Protein AF-A0A246G6X0-F1 (afdb_monomer_lite)

Foldseek 3Di:
DLLVLCCLQPNDPDQCSVQPLSSVLSVVQLVVPQLQVQLVHSLSSSLLSNLLCQAAGPRRPPGHFLLAHHPSVLVVLVSLCSNFPSPAAPSSVLSVCSRPNDNVCNLQSSQLSNCLVVCPPVCNHNQQWRHAQDDPDPVDGQGGKTDGQQAIEREAQDALVCLLVPDPVVVLVRQQDPSNQELLRAADEYEVLCADCVSPNHDDPDFVVSLLSSLVSVLVVCVVCVPVNLVSHHPSHLVNQVLDDPCSSVSSNVQSVDSPHPNSNNYGYD

pLDDT: mean 93.07, std 6.34, range [66.06, 98.56]

Sequence (270 aa):
MAYKTIYNARGANAAFRLDVSLLEKIAILRNDANFMQKIGGDEGLQQIIKNNVRVPCKSCGNSGSKYLKDVDEYLDDVRYFVNNFSEIRDASRLINELKFGAQNTLEGGAFAVRIFKENPNGLFNAANIAEIDLRFSDDVLNRFDVKFNNGFGEFKSYQVDNVSNISVKQLKQYLSDPNLANINNLHYLFDKRKLLAQYGKGTFQNIDDAVLAVKNKFKGIFTNKTDEIFLSLNQSVKNDLGLTGLNARTKFNDLISNINSKLYNFIEVK

Radius of gyration: 20.18 Å; chains: 1; bounding box: 50×29×57 Å

Secondary structure (DSSP, 8-state):
-HHHHHHHHH-TT-GGGG-HHHHHHHHHHHT-HHHHHHHTHHHHHHHHHHH-TT---TTSTT-S-TTSPPHHHHHHHHHHHHHHHTTSBTHHHHHHHHHH--TTTHHHHHHHHHHHHH-GGG---GGGEEEES-EEETTEE-TT-EEETTEEEEEE---GGGGGG--HHHHHHHHH-TT--SGGGEEEEE-HHHHBGGGTS--BSSHHHHHHHHHHHHHHHHHHTHHHHHHH--HHHHHHTT--STTHHHHHHHHHH-TTSGGGTTEEE-

Organism: NCBI:txid996

Structure (mmCIF, N/CA/C/O backbone):
data_AF-A0A246G6X0-F1
#
_entry.id   AF-A0A246G6X0-F1
#
loop_
_atom_site.group_PDB
_atom_site.id
_atom_site.type_symbol
_atom_site.label_atom_id
_atom_site.label_alt_id
_atom_site.label_comp_id
_atom_site.label_asym_id
_atom_site.label_entity_id
_atom_site.label_seq_id
_atom_site.pdbx_PDB_ins_code
_atom_site.Cartn_x
_atom_site.Cartn_y
_atom_site.Cartn_z
_atom_site.occupancy
_atom_site.B_iso_or_equiv
_atom_site.auth_seq_id
_atom_site.auth_comp_id
_atom_site.auth_asym_id
_atom_site.auth_atom_id
_atom_site.pdbx_PDB_model_num
ATOM 1 N N . MET A 1 1 ? 18.115 -1.736 -29.071 1.00 75.19 1 MET A N 1
ATOM 2 C CA . MET A 1 1 ? 16.685 -1.505 -28.742 1.00 75.19 1 MET A CA 1
ATOM 3 C C . MET A 1 1 ? 16.478 -0.957 -27.331 1.00 75.19 1 MET A C 1
ATOM 5 O O . MET A 1 1 ? 15.870 0.098 -27.234 1.00 75.19 1 MET A O 1
ATOM 9 N N . ALA A 1 2 ? 17.023 -1.567 -26.267 1.00 83.69 2 ALA A N 1
ATOM 10 C CA . ALA A 1 2 ? 16.899 -1.055 -24.888 1.00 83.69 2 ALA A CA 1
ATOM 11 C C . ALA A 1 2 ? 17.379 0.402 -24.711 1.00 83.69 2 ALA A C 1
ATOM 13 O O . ALA A 1 2 ? 16.671 1.227 -24.141 1.00 83.69 2 ALA A O 1
ATOM 14 N N . TYR A 1 3 ? 18.518 0.757 -25.316 1.00 85.19 3 TYR A N 1
ATOM 15 C CA . TYR A 1 3 ? 19.005 2.143 -25.354 1.00 85.19 3 TYR A CA 1
ATOM 16 C C . TYR A 1 3 ? 17.976 3.126 -25.943 1.00 85.19 3 TYR A C 1
ATOM 18 O O . TYR A 1 3 ? 17.780 4.211 -25.405 1.00 85.19 3 TYR A O 1
ATOM 26 N N . LYS A 1 4 ? 17.267 2.737 -27.016 1.00 87.31 4 LYS A N 1
ATOM 27 C CA . LYS A 1 4 ? 16.226 3.566 -27.650 1.00 87.31 4 LYS A CA 1
ATOM 28 C C . LYS A 1 4 ? 15.022 3.758 -26.720 1.00 87.31 4 LYS A C 1
ATOM 30 O O . LYS A 1 4 ? 14.488 4.857 -26.649 1.00 87.31 4 LYS A O 1
ATOM 35 N N . THR A 1 5 ? 14.635 2.723 -25.970 1.00 88.31 5 THR A N 1
ATOM 36 C CA . THR A 1 5 ? 13.590 2.819 -24.935 1.00 88.31 5 THR A CA 1
ATOM 37 C C . THR A 1 5 ? 13.957 3.864 -23.878 1.00 88.31 5 THR A C 1
ATOM 39 O O . THR A 1 5 ? 13.144 4.737 -23.588 1.00 88.31 5 THR A O 1
ATOM 42 N N . ILE A 1 6 ? 15.187 3.836 -23.351 1.00 88.25 6 ILE A N 1
ATOM 43 C CA . ILE A 1 6 ? 15.644 4.829 -22.363 1.00 88.25 6 ILE A CA 1
ATOM 44 C C . ILE A 1 6 ? 15.728 6.225 -22.984 1.00 88.25 6 ILE A C 1
ATOM 46 O O . ILE A 1 6 ? 15.255 7.183 -22.379 1.00 88.25 6 ILE A O 1
ATOM 50 N N . TYR A 1 7 ? 16.280 6.341 -24.195 1.00 87.19 7 TYR A N 1
ATOM 51 C CA . TYR A 1 7 ? 16.368 7.606 -24.925 1.00 87.19 7 TYR A CA 1
ATOM 52 C C . TYR A 1 7 ? 14.992 8.267 -25.066 1.00 87.19 7 TYR A C 1
ATOM 54 O O . TYR A 1 7 ? 14.844 9.448 -24.768 1.00 87.19 7 TYR A O 1
ATOM 62 N N . ASN A 1 8 ? 13.970 7.504 -25.452 1.00 88.19 8 ASN A N 1
ATOM 63 C CA . ASN A 1 8 ? 12.616 8.029 -25.594 1.00 88.19 8 ASN A CA 1
ATOM 64 C C . ASN A 1 8 ? 11.969 8.371 -24.241 1.00 88.19 8 ASN A C 1
ATOM 66 O O . ASN A 1 8 ? 11.229 9.346 -24.140 1.00 88.19 8 ASN A O 1
ATOM 70 N N . ALA A 1 9 ? 12.237 7.578 -23.199 1.00 88.44 9 ALA A N 1
ATOM 71 C CA . ALA A 1 9 ? 11.627 7.765 -21.884 1.00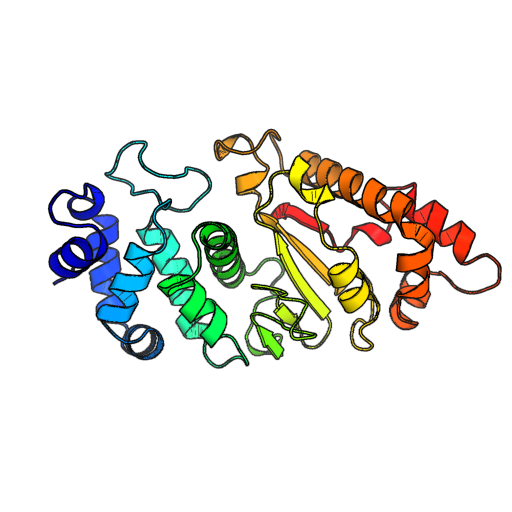 88.44 9 ALA A CA 1
ATOM 72 C C . ALA A 1 9 ? 12.272 8.897 -21.061 1.00 88.44 9 ALA A C 1
ATOM 74 O O . ALA A 1 9 ? 11.585 9.572 -20.296 1.00 88.44 9 ALA A O 1
ATOM 75 N N . ARG A 1 10 ? 13.592 9.092 -21.180 1.00 87.25 10 ARG A N 1
ATOM 76 C CA . ARG A 1 10 ? 14.396 9.985 -20.323 1.00 87.25 10 ARG A CA 1
ATOM 77 C C . ARG A 1 10 ? 15.215 11.031 -21.084 1.00 87.25 10 ARG A C 1
ATOM 79 O O . ARG A 1 10 ? 15.745 11.945 -20.458 1.00 87.25 10 ARG A O 1
ATOM 86 N N . GLY A 1 11 ? 15.312 10.926 -22.406 1.00 82.75 11 GLY A N 1
ATOM 87 C CA . GLY A 1 11 ? 16.116 11.808 -23.249 1.00 82.75 11 GLY A CA 1
ATOM 88 C C . GLY A 1 11 ? 17.565 11.343 -23.438 1.00 82.75 11 GLY A C 1
ATOM 89 O O . GLY A 1 11 ? 18.079 10.476 -22.730 1.00 82.75 11 GLY A O 1
ATOM 90 N N . ALA A 1 12 ? 18.242 11.964 -24.409 1.00 71.12 12 ALA A N 1
ATOM 91 C CA . ALA A 1 12 ? 19.594 11.611 -24.859 1.00 71.12 12 ALA A CA 1
ATOM 92 C C . ALA A 1 12 ? 20.679 11.720 -23.777 1.00 71.12 12 ALA A C 1
ATOM 94 O O . ALA A 1 12 ? 21.646 10.960 -23.784 1.00 71.12 12 ALA A O 1
ATOM 95 N N . ASN A 1 13 ? 20.510 12.669 -22.855 1.00 66.06 13 ASN A N 1
ATOM 96 C CA . ASN A 1 13 ? 21.511 13.027 -21.850 1.00 66.06 13 ASN A CA 1
ATOM 97 C C . ASN A 1 13 ? 21.273 12.344 -20.497 1.00 66.06 13 ASN A C 1
ATOM 99 O O . ASN A 1 13 ? 21.980 12.627 -19.534 1.00 66.06 13 ASN A O 1
ATOM 103 N N . ALA A 1 14 ? 20.284 11.454 -20.397 1.00 77.62 14 ALA A N 1
ATOM 104 C CA . ALA A 1 14 ? 19.964 10.800 -19.138 1.00 77.62 14 ALA A CA 1
ATOM 105 C C . ALA A 1 14 ? 21.064 9.816 -18.724 1.00 77.62 14 ALA A C 1
ATOM 107 O O . ALA A 1 14 ? 21.394 8.900 -19.478 1.00 77.62 14 ALA A O 1
ATOM 108 N N . ALA A 1 15 ? 21.562 9.944 -17.490 1.00 81.44 15 ALA A N 1
ATOM 109 C CA . ALA A 1 15 ? 22.517 9.002 -16.894 1.00 81.44 15 ALA A CA 1
ATOM 110 C C . ALA A 1 15 ? 21.999 7.548 -16.893 1.00 81.44 15 ALA A C 1
ATOM 112 O O . ALA A 1 15 ? 22.784 6.614 -17.008 1.00 81.44 15 ALA A O 1
ATOM 113 N N . PHE A 1 16 ? 20.674 7.363 -16.901 1.00 84.94 16 PHE A N 1
ATOM 114 C CA . PHE A 1 16 ? 19.991 6.072 -17.042 1.00 84.94 16 PHE A CA 1
ATOM 115 C C . PHE A 1 16 ? 20.475 5.245 -18.240 1.00 84.94 16 PHE A C 1
ATOM 117 O O . PHE A 1 16 ? 20.440 4.023 -18.190 1.00 84.94 16 PHE A O 1
ATOM 124 N N . ARG A 1 17 ? 20.938 5.883 -19.324 1.00 83.56 17 ARG A N 1
ATOM 125 C CA . ARG A 1 17 ? 21.430 5.168 -20.516 1.00 83.56 17 ARG A CA 1
ATOM 126 C C . ARG A 1 17 ? 22.752 4.431 -20.286 1.00 83.56 17 ARG A C 1
ATOM 128 O O . ARG A 1 17 ? 23.139 3.636 -21.134 1.00 83.56 17 ARG A O 1
ATOM 135 N N . LEU A 1 18 ? 23.451 4.758 -19.200 1.00 86.56 18 LEU A N 1
ATOM 136 C CA . LEU A 1 18 ? 24.709 4.139 -18.787 1.00 86.56 18 LEU A CA 1
ATOM 137 C C . LEU A 1 18 ? 24.486 3.048 -17.729 1.00 86.56 18 LEU A C 1
ATOM 139 O O . LEU A 1 18 ? 25.434 2.361 -17.365 1.00 86.56 18 LEU A O 1
ATOM 143 N N . ASP A 1 19 ? 23.253 2.887 -17.242 1.00 89.88 19 ASP A N 1
ATOM 144 C CA . ASP A 1 19 ? 22.913 1.882 -16.244 1.00 89.88 19 ASP A CA 1
ATOM 145 C C . ASP A 1 19 ? 22.745 0.511 -16.907 1.00 89.88 19 ASP A C 1
ATOM 147 O O . ASP A 1 19 ? 21.747 0.229 -17.580 1.00 89.88 19 ASP A O 1
ATOM 151 N N . VAL A 1 20 ? 23.766 -0.333 -16.754 1.00 91.81 20 VAL A N 1
ATOM 152 C CA . VAL A 1 20 ? 23.816 -1.660 -17.380 1.00 91.81 20 VAL A CA 1
ATOM 153 C C . VAL A 1 20 ? 22.679 -2.546 -16.871 1.00 91.81 20 VAL A C 1
ATOM 155 O O . VAL A 1 20 ? 22.000 -3.174 -17.682 1.00 91.81 20 VAL A O 1
ATOM 158 N N . SER A 1 21 ? 22.400 -2.532 -15.564 1.00 93.25 21 SER A N 1
ATOM 159 C CA . SER A 1 21 ? 21.326 -3.333 -14.968 1.00 93.25 21 SER A CA 1
ATOM 160 C C . SER A 1 21 ? 19.952 -2.959 -15.525 1.00 93.25 21 SER A C 1
ATOM 162 O O . SER A 1 21 ? 19.144 -3.837 -15.828 1.00 93.25 21 SER A O 1
ATOM 164 N N . LEU A 1 22 ? 19.685 -1.670 -15.747 1.00 93.25 22 LEU A N 1
ATOM 165 C CA . LEU A 1 22 ? 18.464 -1.227 -16.413 1.00 93.25 22 LEU A CA 1
ATOM 166 C C . LEU A 1 22 ? 18.411 -1.670 -17.880 1.00 93.25 22 LEU A C 1
ATOM 168 O O . LEU A 1 22 ? 17.358 -2.107 -18.350 1.00 93.25 22 LEU A O 1
ATOM 172 N N . LEU A 1 23 ? 19.508 -1.546 -18.629 1.00 93.38 23 LEU A N 1
ATOM 173 C CA . LEU A 1 23 ? 19.546 -1.965 -20.033 1.00 93.38 23 LEU A CA 1
ATOM 174 C C . LEU A 1 23 ? 19.256 -3.465 -20.179 1.00 93.38 23 LEU A C 1
ATOM 176 O O . LEU A 1 23 ? 18.446 -3.853 -21.027 1.00 93.38 23 LEU A O 1
ATOM 180 N N . GLU A 1 24 ? 19.867 -4.287 -19.326 1.00 95.06 24 GLU A N 1
ATOM 181 C CA . GLU A 1 24 ? 19.611 -5.726 -19.228 1.00 95.06 24 GLU A CA 1
ATOM 182 C C . GLU A 1 24 ? 18.158 -6.001 -18.838 1.00 95.06 24 GLU A C 1
ATOM 184 O O . GLU A 1 24 ? 17.479 -6.800 -19.489 1.00 95.06 24 GLU A O 1
ATOM 189 N N . LYS A 1 25 ? 17.634 -5.279 -17.838 1.00 96.56 25 LYS A N 1
ATOM 190 C CA . LYS A 1 25 ? 16.237 -5.406 -17.417 1.00 96.56 25 LYS A CA 1
ATOM 191 C C . LYS A 1 25 ? 15.273 -5.137 -18.565 1.00 96.56 25 LYS A C 1
ATOM 193 O O . LYS A 1 25 ? 14.366 -5.930 -18.797 1.00 96.56 25 LYS A O 1
ATOM 198 N N . ILE A 1 26 ? 15.476 -4.057 -19.316 1.00 96.00 26 ILE A N 1
ATOM 199 C CA . ILE A 1 26 ? 14.633 -3.719 -20.468 1.00 96.00 26 ILE A CA 1
ATOM 200 C C . ILE A 1 26 ? 14.707 -4.814 -21.535 1.00 96.00 26 ILE A C 1
ATOM 202 O O . ILE A 1 26 ? 13.680 -5.153 -22.120 1.00 96.00 26 ILE A O 1
ATOM 206 N N . ALA A 1 27 ? 15.887 -5.381 -21.796 1.00 95.50 27 ALA A N 1
ATOM 207 C CA . ALA A 1 27 ? 16.021 -6.484 -22.745 1.00 95.50 27 ALA A CA 1
ATOM 208 C C . ALA A 1 27 ? 15.217 -7.720 -22.301 1.00 95.50 27 ALA A C 1
ATOM 210 O O . ALA A 1 27 ? 14.497 -8.295 -23.115 1.00 95.50 27 ALA A O 1
ATOM 211 N N . ILE A 1 28 ? 15.270 -8.070 -21.011 1.00 96.81 28 ILE A N 1
ATOM 212 C CA . ILE A 1 28 ? 14.474 -9.161 -20.429 1.00 96.81 28 ILE A CA 1
ATOM 213 C C . ILE A 1 28 ? 12.974 -8.879 -20.579 1.00 96.81 28 ILE A C 1
ATOM 215 O O . ILE A 1 28 ? 12.236 -9.731 -21.068 1.00 96.81 28 ILE A O 1
ATOM 219 N N . LEU A 1 29 ? 12.519 -7.680 -20.204 1.00 97.75 29 LEU A N 1
ATOM 220 C CA . LEU A 1 29 ? 11.100 -7.314 -20.245 1.00 97.75 29 LEU A CA 1
ATOM 221 C C . LEU A 1 29 ? 10.527 -7.325 -21.657 1.00 97.75 29 LEU A C 1
ATOM 223 O O . LEU A 1 29 ? 9.407 -7.778 -21.853 1.00 97.75 29 LEU A O 1
ATOM 227 N N . ARG A 1 30 ? 11.296 -6.875 -22.652 1.00 96.25 30 ARG A N 1
ATOM 228 C CA . ARG A 1 30 ? 10.861 -6.878 -24.056 1.00 96.25 30 ARG A CA 1
ATOM 229 C C . ARG A 1 30 ? 10.631 -8.284 -24.611 1.00 96.25 30 ARG A C 1
ATOM 231 O O . ARG A 1 30 ? 9.853 -8.425 -25.549 1.00 96.25 30 ARG A O 1
ATOM 238 N N . ASN A 1 31 ? 11.285 -9.296 -24.043 1.00 96.50 31 ASN A N 1
ATOM 239 C CA . ASN A 1 31 ? 11.083 -10.698 -24.410 1.00 96.50 31 ASN A CA 1
ATOM 240 C C . ASN A 1 31 ? 9.921 -11.354 -23.643 1.00 96.50 31 ASN A C 1
ATOM 242 O O . ASN A 1 31 ? 9.539 -12.479 -23.956 1.00 96.50 31 ASN A O 1
ATOM 246 N N . ASP A 1 32 ? 9.333 -10.668 -22.659 1.00 97.88 32 ASP A N 1
ATOM 247 C CA . ASP A 1 32 ? 8.138 -11.122 -21.955 1.00 97.88 32 ASP A CA 1
ATOM 248 C C . ASP A 1 32 ? 6.881 -10.648 -22.698 1.00 97.88 32 ASP A C 1
ATOM 250 O O . ASP A 1 32 ? 6.363 -9.554 -22.467 1.00 97.88 32 ASP A O 1
ATOM 254 N N . ALA A 1 33 ? 6.397 -11.477 -23.625 1.00 97.44 33 ALA A N 1
ATOM 255 C CA . ALA A 1 33 ? 5.260 -11.139 -24.478 1.00 97.44 33 ALA A CA 1
ATOM 256 C C . ALA A 1 33 ? 3.982 -10.818 -23.680 1.00 97.44 33 ALA A C 1
ATOM 258 O O . ALA A 1 33 ? 3.263 -9.886 -24.038 1.00 97.44 33 ALA A O 1
ATOM 259 N N . ASN A 1 34 ? 3.727 -11.541 -22.584 1.00 96.69 34 ASN A N 1
ATOM 260 C CA . ASN A 1 34 ? 2.553 -11.330 -21.734 1.00 96.69 34 ASN A CA 1
ATOM 261 C C . ASN A 1 34 ? 2.624 -9.967 -21.035 1.00 96.69 34 ASN A C 1
ATOM 263 O O . ASN A 1 34 ? 1.679 -9.180 -21.108 1.00 96.69 34 ASN A O 1
ATOM 267 N N . PHE A 1 35 ? 3.770 -9.650 -20.427 1.00 98.44 35 PHE A N 1
ATOM 268 C CA . PHE A 1 35 ? 4.005 -8.340 -19.824 1.00 98.44 35 PHE A CA 1
ATOM 269 C C . PHE A 1 35 ? 3.858 -7.214 -20.852 1.00 98.44 35 PHE A C 1
ATOM 271 O O . PHE A 1 35 ? 3.099 -6.267 -20.635 1.00 98.44 35 PHE A O 1
ATOM 278 N N . MET A 1 36 ? 4.550 -7.330 -21.992 1.00 98.31 36 MET A N 1
ATOM 279 C CA . MET A 1 36 ? 4.563 -6.299 -23.028 1.00 98.31 36 MET A CA 1
ATOM 280 C C . MET A 1 36 ? 3.173 -6.067 -23.616 1.00 98.31 36 MET A C 1
ATOM 282 O O . MET A 1 36 ? 2.780 -4.917 -23.785 1.00 98.31 36 MET A O 1
ATOM 286 N N . GLN A 1 37 ? 2.393 -7.118 -23.876 1.00 97.69 37 GLN A N 1
ATOM 287 C CA . GLN A 1 37 ? 1.018 -6.975 -24.356 1.00 97.69 37 GLN A CA 1
ATOM 288 C C . GLN A 1 37 ? 0.167 -6.166 -23.367 1.00 97.69 37 GLN A C 1
ATOM 290 O O . GLN A 1 37 ? -0.492 -5.203 -23.758 1.00 97.69 37 GLN A O 1
ATOM 295 N N . LYS A 1 38 ? 0.231 -6.509 -22.077 1.00 97.69 38 LYS A N 1
ATOM 296 C CA . LYS A 1 38 ? -0.615 -5.928 -21.022 1.00 97.69 38 LYS A CA 1
ATOM 297 C C . LYS A 1 38 ? -0.308 -4.467 -20.708 1.00 97.69 38 LYS A C 1
ATOM 299 O O . LYS A 1 38 ? -1.199 -3.725 -20.298 1.00 97.69 38 LYS A O 1
ATOM 304 N N . ILE A 1 39 ? 0.930 -4.023 -20.914 1.00 98.06 39 ILE A N 1
ATOM 305 C CA . ILE A 1 39 ? 1.293 -2.615 -20.696 1.00 98.06 39 ILE A CA 1
ATOM 306 C C . ILE A 1 39 ? 1.067 -1.725 -21.927 1.00 98.06 39 ILE A C 1
ATOM 308 O O . ILE A 1 39 ? 1.093 -0.503 -21.777 1.00 98.06 39 ILE A O 1
ATOM 312 N N . GLY A 1 40 ? 0.810 -2.298 -23.110 1.00 97.62 40 GLY A N 1
ATOM 313 C CA . GLY A 1 40 ? 0.692 -1.555 -24.374 1.00 97.62 40 GLY A CA 1
ATOM 314 C C . GLY A 1 40 ? 2.001 -1.480 -25.170 1.00 97.62 40 GLY A C 1
ATOM 315 O O . GLY A 1 40 ? 2.303 -0.474 -25.806 1.00 97.62 40 GLY A O 1
ATOM 316 N N . GLY A 1 41 ? 2.814 -2.530 -25.102 1.00 97.19 41 GLY A N 1
ATOM 317 C CA . GLY A 1 41 ? 4.046 -2.690 -25.862 1.00 97.19 41 GLY A CA 1
ATOM 318 C C . GLY A 1 41 ? 5.164 -1.740 -25.436 1.00 97.19 41 GLY A C 1
ATOM 319 O O . GLY A 1 41 ? 5.273 -1.315 -24.284 1.00 97.19 41 GLY A O 1
ATOM 320 N N . ASP A 1 42 ? 6.030 -1.422 -26.397 1.00 95.94 42 ASP A N 1
ATOM 321 C CA . ASP A 1 42 ? 7.201 -0.570 -26.182 1.00 95.94 42 ASP A CA 1
ATOM 322 C C . ASP A 1 42 ? 6.841 0.832 -25.686 1.00 95.94 42 ASP A C 1
ATOM 324 O O . ASP A 1 42 ? 7.608 1.418 -24.919 1.00 95.94 42 ASP A O 1
ATOM 328 N N . GLU A 1 43 ? 5.707 1.378 -26.124 1.00 96.19 43 GLU A N 1
ATOM 329 C CA . GLU A 1 43 ? 5.215 2.669 -25.647 1.00 96.19 43 GLU A CA 1
ATOM 330 C C . GLU A 1 43 ? 4.816 2.581 -24.172 1.00 96.19 43 GLU A C 1
ATOM 332 O O . GLU A 1 43 ? 5.248 3.409 -23.373 1.00 96.19 43 GLU A O 1
ATOM 337 N N . GLY A 1 44 ? 4.092 1.528 -23.782 1.00 97.69 44 GLY A N 1
ATOM 338 C CA . GLY A 1 44 ? 3.751 1.259 -22.386 1.00 97.69 44 GLY A CA 1
ATOM 339 C C . GLY A 1 44 ? 4.974 1.217 -21.471 1.00 97.69 44 GLY A C 1
ATOM 340 O O . GLY A 1 44 ? 5.004 1.894 -20.442 1.00 97.69 44 GLY A O 1
ATOM 341 N N . LEU A 1 45 ? 6.020 0.488 -21.875 1.00 97.56 45 LEU A N 1
ATOM 342 C CA . LEU A 1 45 ? 7.273 0.411 -21.116 1.00 97.56 45 LEU A CA 1
ATOM 343 C C . LEU A 1 45 ? 7.965 1.779 -21.011 1.00 97.56 45 LEU A C 1
ATOM 345 O O . LEU A 1 45 ? 8.452 2.147 -19.940 1.00 97.56 45 LEU A O 1
ATOM 349 N N . GLN A 1 46 ? 7.984 2.554 -22.100 1.00 96.12 46 GLN A N 1
ATOM 350 C CA . GLN A 1 46 ? 8.532 3.914 -22.096 1.00 96.12 46 GLN A CA 1
ATOM 351 C C . GLN A 1 46 ? 7.770 4.822 -21.130 1.00 96.12 46 GLN A C 1
ATOM 353 O O . GLN A 1 46 ? 8.409 5.571 -20.395 1.00 96.12 46 GLN A O 1
ATOM 358 N N . GLN A 1 47 ? 6.439 4.736 -21.092 1.00 97.06 47 GLN A N 1
ATOM 359 C CA . GLN A 1 47 ? 5.616 5.546 -20.193 1.00 97.06 47 GLN A CA 1
ATOM 360 C C . GLN A 1 47 ? 5.835 5.173 -18.724 1.00 97.06 47 GLN A C 1
ATOM 362 O O . GLN A 1 47 ? 6.031 6.070 -17.913 1.00 97.06 47 GLN A O 1
ATOM 367 N N . ILE A 1 48 ? 5.922 3.881 -18.378 1.00 96.94 48 ILE A N 1
ATOM 368 C CA . ILE A 1 48 ? 6.242 3.442 -17.003 1.00 96.94 48 ILE A CA 1
ATOM 369 C C . ILE A 1 48 ? 7.594 4.009 -16.553 1.00 96.94 48 ILE A C 1
ATOM 371 O O . ILE A 1 48 ? 7.701 4.607 -15.479 1.00 96.94 48 ILE A O 1
ATOM 375 N N . ILE A 1 49 ? 8.630 3.861 -17.389 1.00 94.81 49 ILE A N 1
ATOM 376 C CA . ILE A 1 49 ? 9.966 4.388 -17.082 1.00 94.81 49 ILE A CA 1
ATOM 377 C C . ILE A 1 49 ? 9.901 5.909 -16.955 1.00 94.81 49 ILE A C 1
ATOM 379 O O . ILE A 1 49 ? 10.418 6.462 -15.991 1.00 94.81 49 ILE A O 1
ATOM 383 N N . LYS A 1 50 ? 9.255 6.598 -17.898 1.00 92.69 50 LYS A N 1
ATOM 384 C CA . LYS A 1 50 ? 9.151 8.060 -17.920 1.00 92.69 50 LYS A CA 1
ATOM 385 C C . LYS A 1 50 ? 8.420 8.605 -16.694 1.00 92.69 50 LYS A C 1
ATOM 387 O O . LYS A 1 50 ? 8.883 9.583 -16.108 1.00 92.69 50 LYS A O 1
ATOM 392 N N . ASN A 1 51 ? 7.317 7.985 -16.294 1.00 93.31 51 ASN A N 1
ATOM 393 C CA . ASN A 1 51 ? 6.432 8.528 -15.273 1.00 93.31 51 ASN A CA 1
ATOM 394 C C . ASN A 1 51 ? 7.059 8.518 -13.875 1.00 93.31 51 ASN A C 1
ATOM 396 O O . ASN A 1 51 ? 6.943 9.496 -13.137 1.00 93.31 51 ASN A O 1
ATOM 400 N N . ASN A 1 52 ? 7.808 7.468 -13.519 1.00 88.81 52 ASN A N 1
ATOM 401 C CA . ASN A 1 52 ? 8.475 7.400 -12.219 1.00 88.81 52 ASN A CA 1
ATOM 402 C C . ASN A 1 52 ? 9.749 8.264 -12.184 1.00 88.81 52 ASN A C 1
ATOM 404 O O . ASN A 1 52 ? 10.866 7.761 -12.122 1.00 88.81 52 ASN A O 1
ATOM 408 N N . VAL A 1 53 ? 9.606 9.587 -12.261 1.00 87.19 53 VAL A N 1
ATOM 409 C CA . VAL A 1 53 ? 10.717 10.561 -12.335 1.00 87.19 53 VAL A CA 1
ATOM 410 C C . VAL A 1 53 ? 11.632 10.578 -11.104 1.00 87.19 53 VAL A C 1
ATOM 412 O O . VAL A 1 53 ? 12.720 11.141 -11.165 1.00 87.19 53 VAL A O 1
ATOM 415 N N . ARG A 1 54 ? 11.201 9.981 -9.986 1.00 89.56 54 ARG A N 1
ATOM 416 C CA . ARG A 1 54 ? 11.948 9.952 -8.717 1.00 89.56 54 ARG A CA 1
ATOM 417 C C . ARG A 1 54 ? 12.759 8.677 -8.519 1.00 89.56 54 ARG A C 1
ATOM 419 O O . ARG A 1 54 ? 13.519 8.616 -7.554 1.00 89.56 54 ARG A O 1
ATOM 426 N N . VAL A 1 55 ? 12.578 7.666 -9.365 1.00 90.94 55 VAL A N 1
ATOM 427 C CA . VAL A 1 55 ? 13.274 6.386 -9.221 1.00 90.94 55 VAL A CA 1
ATOM 428 C C . VAL A 1 55 ? 14.790 6.590 -9.357 1.00 90.94 55 VAL A C 1
ATOM 430 O O . VAL A 1 55 ? 15.212 7.306 -10.268 1.00 90.94 55 VAL A O 1
ATOM 433 N N . PRO A 1 56 ? 15.615 6.039 -8.457 1.00 91.88 56 PRO A N 1
ATOM 434 C CA . PRO A 1 56 ? 17.061 6.049 -8.629 1.00 91.88 56 PRO A CA 1
ATOM 435 C C . PRO A 1 56 ? 17.512 5.053 -9.708 1.00 91.88 56 PRO A C 1
ATOM 437 O O . PRO A 1 56 ? 16.736 4.226 -10.198 1.00 91.88 56 PRO A O 1
ATOM 440 N N . CYS A 1 57 ? 18.775 5.172 -10.110 1.00 89.44 57 CYS A N 1
ATOM 441 C CA . CYS A 1 57 ? 19.462 4.16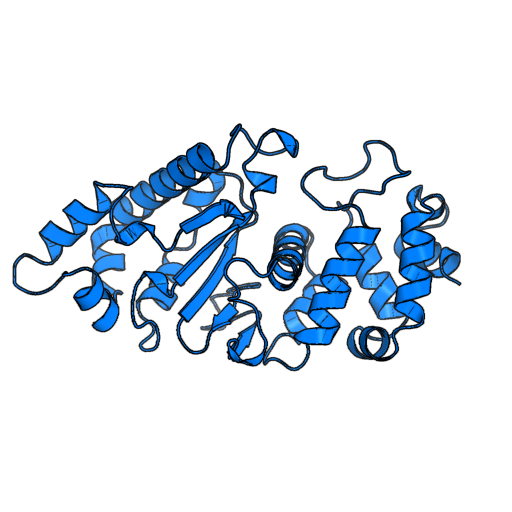7 -10.913 1.00 89.44 57 CYS A CA 1
ATOM 442 C C . CYS A 1 57 ? 20.856 3.923 -10.326 1.00 89.44 57 CYS A C 1
ATOM 444 O O . CYS A 1 57 ? 21.486 4.858 -9.822 1.00 89.44 57 CYS A O 1
ATOM 446 N N . LYS A 1 58 ? 21.350 2.688 -10.423 1.00 90.06 58 LYS A N 1
ATOM 447 C CA . LYS A 1 58 ? 22.596 2.218 -9.798 1.00 90.06 58 LYS A CA 1
ATOM 448 C C . LYS A 1 58 ? 23.817 2.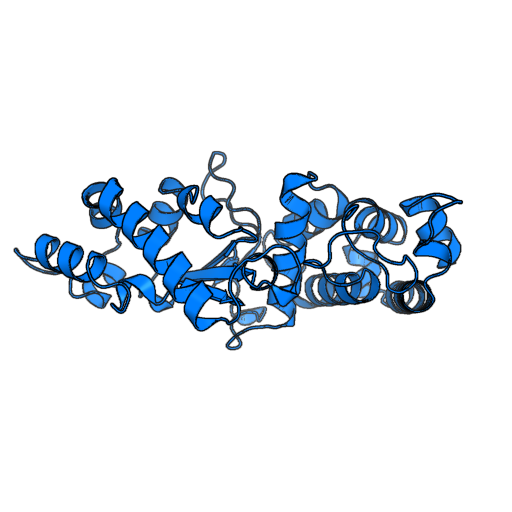973 -10.309 1.00 90.06 58 LYS A C 1
ATOM 450 O O . LYS A 1 58 ? 24.746 3.244 -9.553 1.00 90.06 58 LYS A O 1
ATOM 455 N N . SER A 1 59 ? 23.809 3.353 -11.586 1.00 86.44 59 SER A N 1
ATOM 456 C CA . SER A 1 59 ? 24.902 4.109 -12.214 1.00 86.44 59 SER A CA 1
ATOM 457 C C . SER A 1 59 ? 24.692 5.631 -12.220 1.00 86.44 59 SER A C 1
ATOM 459 O O . SER A 1 59 ? 25.553 6.362 -12.705 1.00 86.44 59 SER A O 1
ATOM 461 N N . CYS A 1 60 ? 23.578 6.141 -11.679 1.00 78.94 60 CYS A N 1
ATOM 462 C CA . CYS A 1 60 ? 23.215 7.567 -11.717 1.00 78.94 60 CYS A CA 1
ATOM 463 C C . CYS A 1 60 ? 23.745 8.377 -10.516 1.00 78.94 60 CYS A C 1
ATOM 465 O O . CYS A 1 60 ? 23.356 9.539 -10.335 1.00 78.94 60 CYS A O 1
ATOM 467 N N . GLY A 1 61 ? 24.595 7.783 -9.672 1.00 79.75 61 GLY A N 1
ATOM 468 C CA . GLY A 1 61 ? 25.051 8.392 -8.421 1.00 79.75 61 GLY A CA 1
ATOM 469 C C . GLY A 1 61 ? 23.891 8.642 -7.449 1.00 79.75 61 GLY A C 1
ATOM 470 O O . GLY A 1 61 ? 22.978 7.833 -7.343 1.00 79.75 61 GLY A O 1
ATOM 471 N N . ASN A 1 62 ? 23.887 9.792 -6.769 1.00 73.12 62 ASN A N 1
ATOM 472 C CA . ASN A 1 62 ? 22.848 10.160 -5.790 1.00 73.12 62 ASN A CA 1
ATOM 473 C C . ASN A 1 62 ? 21.551 10.709 -6.423 1.00 73.12 62 ASN A C 1
ATOM 475 O O . ASN A 1 62 ? 20.785 11.411 -5.762 1.00 73.12 62 ASN A O 1
ATOM 479 N N . SER A 1 63 ? 21.316 10.448 -7.710 1.00 80.19 63 SER A N 1
ATOM 480 C CA . SER A 1 63 ? 20.120 10.927 -8.407 1.00 80.19 63 SER A CA 1
ATOM 481 C C . SER A 1 63 ? 18.895 10.093 -8.030 1.00 80.19 63 SER A C 1
ATOM 483 O O . SER A 1 63 ? 18.950 8.867 -8.019 1.00 80.19 63 SER A O 1
ATOM 485 N N . GLY A 1 64 ? 17.763 10.755 -7.793 1.00 85.81 64 GLY A N 1
ATOM 486 C CA . GLY A 1 64 ? 16.512 10.095 -7.416 1.00 85.81 64 GLY A CA 1
ATOM 487 C C . GLY A 1 64 ? 16.335 9.942 -5.903 1.00 85.81 64 GLY A C 1
ATOM 488 O O . GLY A 1 64 ? 17.019 10.561 -5.093 1.00 85.81 64 GLY A O 1
ATOM 489 N N . SER A 1 65 ? 15.330 9.167 -5.512 1.00 90.81 65 SER A N 1
ATOM 490 C CA . SER A 1 65 ? 14.882 9.027 -4.127 1.00 90.81 65 SER A CA 1
ATOM 491 C C . SER A 1 65 ? 15.303 7.685 -3.534 1.00 90.81 65 SER A C 1
ATOM 493 O O . SER A 1 65 ? 14.772 6.653 -3.924 1.00 90.81 65 SER A O 1
ATOM 495 N N . LYS A 1 66 ? 16.176 7.699 -2.517 1.00 89.69 66 LYS A N 1
ATOM 496 C CA . LYS A 1 66 ? 16.702 6.493 -1.832 1.00 89.69 66 LYS A CA 1
ATOM 497 C C . LYS A 1 66 ? 15.624 5.573 -1.225 1.00 89.69 66 LYS A C 1
ATOM 499 O O . LYS A 1 66 ? 15.834 4.374 -1.028 1.00 89.69 66 LYS A O 1
ATOM 504 N N . TYR A 1 67 ? 14.450 6.122 -0.928 1.00 91.19 67 TYR A N 1
ATOM 505 C CA . TYR A 1 67 ? 13.302 5.364 -0.429 1.00 91.19 67 TYR A CA 1
ATOM 506 C C . TYR A 1 67 ? 12.525 4.622 -1.533 1.00 91.19 67 TYR A C 1
ATOM 508 O O . TYR A 1 67 ? 11.625 3.852 -1.214 1.00 91.19 67 TYR A O 1
ATOM 516 N N . LEU A 1 68 ? 12.887 4.788 -2.809 1.00 93.88 68 LEU A N 1
ATOM 517 C CA . LEU A 1 68 ? 12.401 3.988 -3.937 1.00 93.88 68 LEU A CA 1
ATOM 518 C C . LEU A 1 68 ? 13.460 2.968 -4.362 1.00 93.88 68 LEU A C 1
ATOM 520 O O . LEU A 1 68 ? 14.651 3.169 -4.132 1.00 93.88 68 LEU A O 1
ATOM 524 N N . LYS A 1 69 ? 13.033 1.822 -4.908 1.00 94.31 69 LYS A N 1
ATOM 525 C CA . LYS A 1 69 ? 13.974 0.821 -5.438 1.00 94.31 69 LYS A CA 1
ATOM 526 C C . LYS A 1 69 ? 14.640 1.393 -6.683 1.00 94.31 69 LYS A C 1
ATOM 528 O O . LYS A 1 69 ? 14.047 2.267 -7.318 1.00 94.31 69 LYS A O 1
ATOM 533 N N . ASP A 1 70 ? 15.823 0.898 -7.021 1.00 94.31 70 ASP A N 1
ATOM 534 C CA . ASP A 1 70 ? 16.426 1.255 -8.300 1.00 94.31 70 ASP A CA 1
ATOM 535 C C . ASP A 1 70 ? 15.499 0.844 -9.445 1.00 94.31 70 ASP A C 1
ATOM 537 O O . ASP A 1 70 ? 14.666 -0.056 -9.324 1.00 94.31 70 ASP A O 1
ATOM 541 N N . VAL A 1 71 ? 15.579 1.570 -10.552 1.00 94.69 71 VAL A N 1
ATOM 542 C CA . VAL A 1 71 ? 14.650 1.440 -11.678 1.00 94.69 71 VAL A CA 1
ATOM 543 C C . VAL A 1 71 ? 14.543 0.023 -12.232 1.00 94.69 71 VAL A C 1
ATOM 545 O O . VAL A 1 71 ? 13.449 -0.390 -12.602 1.00 94.69 71 VAL A O 1
ATOM 548 N N . ASP A 1 72 ? 15.629 -0.741 -12.260 1.00 95.25 72 ASP A N 1
ATOM 549 C CA . ASP A 1 72 ? 15.623 -2.134 -12.699 1.00 95.25 72 ASP A CA 1
ATOM 550 C C . ASP A 1 72 ? 14.819 -3.035 -11.747 1.00 95.25 72 ASP A C 1
ATOM 552 O O . ASP A 1 72 ? 14.016 -3.856 -12.192 1.00 95.25 72 ASP A O 1
ATOM 556 N N . GLU A 1 73 ? 14.968 -2.830 -10.441 1.00 96.94 73 GLU A N 1
ATOM 557 C CA . GLU A 1 73 ? 14.232 -3.556 -9.405 1.00 96.94 73 GLU A CA 1
ATOM 558 C C . GLU A 1 73 ? 12.758 -3.126 -9.337 1.00 96.94 73 GLU A C 1
ATOM 560 O O . GLU A 1 73 ? 11.865 -3.959 -9.181 1.00 96.94 73 GLU A O 1
ATOM 565 N N . TYR A 1 74 ? 12.480 -1.828 -9.491 1.00 97.38 74 TYR A N 1
ATOM 566 C CA . TYR A 1 74 ? 11.119 -1.303 -9.611 1.00 97.38 74 TYR A CA 1
ATOM 567 C C . TYR A 1 74 ? 10.402 -1.924 -10.813 1.00 97.38 74 TYR A C 1
ATOM 569 O O . TYR A 1 74 ? 9.256 -2.354 -10.693 1.00 97.38 74 TYR A O 1
ATOM 577 N N . LEU A 1 75 ? 11.075 -2.023 -11.961 1.00 98.00 75 LEU A N 1
ATOM 578 C CA . LEU A 1 75 ? 10.504 -2.662 -13.141 1.00 98.00 75 LEU A CA 1
ATOM 579 C C . LEU A 1 75 ? 10.254 -4.163 -12.932 1.00 98.00 75 LEU A C 1
ATOM 581 O O . LEU A 1 75 ? 9.287 -4.685 -13.483 1.00 98.00 75 LEU A O 1
ATOM 585 N N . ASP A 1 76 ? 11.049 -4.851 -12.108 1.00 98.25 76 ASP A N 1
ATOM 586 C CA . ASP A 1 76 ? 10.734 -6.226 -11.706 1.00 98.25 76 ASP A CA 1
ATOM 587 C C . ASP A 1 76 ? 9.471 -6.319 -10.846 1.00 98.25 76 ASP A C 1
ATOM 589 O O . ASP A 1 76 ? 8.712 -7.281 -10.981 1.00 98.25 76 ASP A O 1
ATOM 593 N N . ASP A 1 77 ? 9.245 -5.361 -9.946 1.00 98.50 77 ASP A N 1
ATOM 594 C CA . ASP A 1 77 ? 8.026 -5.299 -9.132 1.00 98.50 77 ASP A CA 1
ATOM 595 C C . ASP A 1 77 ? 6.795 -5.041 -10.028 1.00 98.50 77 ASP A C 1
ATOM 597 O O . ASP A 1 77 ? 5.791 -5.749 -9.930 1.00 98.50 77 ASP A O 1
ATOM 601 N N . VAL A 1 78 ? 6.903 -4.111 -10.987 1.00 98.50 78 VAL A N 1
ATOM 602 C CA . VAL A 1 78 ? 5.848 -3.835 -11.982 1.00 98.50 78 VAL A CA 1
ATOM 603 C C . VAL A 1 78 ? 5.567 -5.056 -12.858 1.00 98.50 78 VAL A C 1
ATOM 605 O O . VAL A 1 78 ? 4.408 -5.420 -13.053 1.00 98.50 78 VAL A O 1
ATOM 608 N N . ARG A 1 79 ? 6.611 -5.718 -13.369 1.00 98.50 79 ARG A N 1
ATOM 609 C CA . ARG A 1 79 ? 6.471 -6.928 -14.188 1.00 98.50 79 ARG A CA 1
ATOM 610 C C . ARG A 1 79 ? 5.747 -8.032 -13.429 1.00 98.50 79 ARG A C 1
ATOM 612 O O . ARG A 1 79 ? 4.835 -8.649 -13.977 1.00 98.50 79 ARG A O 1
ATOM 619 N N . TYR A 1 80 ? 6.137 -8.270 -12.177 1.00 98.38 80 TYR A N 1
ATOM 620 C CA . TYR A 1 80 ? 5.479 -9.264 -11.338 1.00 98.38 80 TYR A CA 1
ATOM 621 C C . TYR A 1 80 ? 3.996 -8.938 -11.158 1.00 98.38 80 TYR A C 1
ATOM 623 O O . TYR A 1 80 ? 3.157 -9.810 -11.376 1.00 98.38 80 TYR A O 1
ATOM 631 N N . PHE A 1 81 ? 3.664 -7.687 -10.828 1.00 98.38 81 PHE A N 1
ATOM 632 C CA . PHE A 1 81 ? 2.274 -7.265 -10.684 1.00 98.38 81 PHE A CA 1
ATOM 633 C C . PHE A 1 81 ? 1.462 -7.513 -11.965 1.00 98.38 81 PHE A C 1
ATOM 635 O O . PHE A 1 81 ? 0.439 -8.194 -11.934 1.00 98.38 81 PHE A O 1
ATOM 642 N N . VAL A 1 82 ? 1.948 -7.020 -13.108 1.00 98.25 82 VAL A N 1
ATOM 643 C CA . VAL A 1 82 ? 1.254 -7.139 -14.400 1.00 98.25 82 VAL A CA 1
ATOM 644 C C . VAL A 1 82 ? 1.044 -8.600 -14.795 1.00 98.25 82 VAL A C 1
ATOM 646 O O . VAL A 1 82 ? -0.041 -8.966 -15.240 1.00 98.25 82 VAL A O 1
ATOM 649 N N . ASN A 1 83 ? 2.047 -9.458 -14.617 1.00 97.62 83 ASN A N 1
ATOM 650 C CA . ASN A 1 83 ? 1.933 -10.854 -15.031 1.00 97.62 83 ASN A CA 1
ATOM 651 C C . ASN A 1 83 ? 0.967 -11.669 -14.163 1.00 97.62 83 ASN A C 1
ATOM 653 O O . ASN A 1 83 ? 0.365 -12.606 -14.683 1.00 97.62 83 ASN A O 1
ATOM 657 N N . ASN A 1 84 ? 0.809 -11.319 -12.884 1.00 97.31 84 ASN A N 1
ATOM 658 C CA . ASN A 1 84 ? 0.056 -12.127 -11.922 1.00 97.31 84 ASN A CA 1
ATOM 659 C C . ASN A 1 84 ? -1.321 -11.552 -11.554 1.00 97.31 84 ASN A C 1
ATOM 661 O O . ASN A 1 84 ? -2.175 -12.306 -11.098 1.00 97.31 84 ASN A O 1
ATOM 665 N N . PHE A 1 85 ? -1.552 -10.245 -11.734 1.00 97.50 85 PHE A N 1
ATOM 666 C CA . PHE A 1 85 ? -2.750 -9.570 -11.211 1.00 97.50 85 PHE A CA 1
ATOM 667 C C . PHE A 1 85 ? -3.497 -8.704 -12.230 1.00 97.50 85 PHE A C 1
ATOM 669 O O . PHE A 1 85 ? -4.531 -8.147 -11.881 1.00 97.50 85 PHE A O 1
ATOM 676 N N . SER A 1 86 ? -3.039 -8.583 -13.482 1.00 95.75 86 SER A N 1
ATOM 677 C CA . SER A 1 86 ? -3.707 -7.730 -14.486 1.00 95.75 86 SER A CA 1
ATOM 678 C C . SER A 1 86 ? -5.151 -8.126 -14.797 1.00 95.75 86 SER A C 1
ATOM 680 O O . SER A 1 86 ? -5.924 -7.278 -15.229 1.00 95.75 86 SER A O 1
ATOM 682 N N . GLU A 1 87 ? -5.489 -9.403 -14.606 1.00 95.50 87 GLU A N 1
ATOM 683 C CA . GLU A 1 87 ? -6.832 -9.940 -14.858 1.00 95.50 87 GLU A CA 1
ATOM 684 C C . GLU A 1 87 ? -7.773 -9.753 -13.663 1.00 95.50 87 GLU A C 1
ATOM 686 O O . GLU A 1 87 ? -8.969 -10.019 -13.767 1.00 95.50 87 GLU A O 1
ATOM 691 N N . ILE A 1 88 ? -7.251 -9.301 -12.519 1.00 96.44 88 ILE A N 1
ATOM 692 C CA . ILE A 1 88 ? -8.087 -8.943 -11.380 1.00 96.44 88 ILE A CA 1
ATOM 693 C C . ILE A 1 88 ? -8.869 -7.681 -11.731 1.00 96.44 88 ILE A C 1
ATOM 695 O O . ILE A 1 88 ? -8.359 -6.756 -12.371 1.00 96.44 88 ILE A O 1
ATOM 699 N N . ARG A 1 89 ? -10.125 -7.640 -11.286 1.00 94.75 89 ARG A N 1
ATOM 700 C CA . ARG A 1 89 ? -11.014 -6.507 -11.514 1.00 94.75 89 ARG A CA 1
ATOM 701 C C . ARG A 1 89 ? -10.331 -5.189 -11.126 1.00 94.75 89 ARG A C 1
ATOM 703 O O . ARG A 1 89 ? -9.742 -5.070 -10.053 1.00 94.75 89 ARG A O 1
ATOM 710 N N . ASP A 1 90 ? -10.435 -4.217 -12.032 1.00 93.88 90 ASP A N 1
ATOM 711 C CA . ASP A 1 90 ? -9.919 -2.847 -11.908 1.00 93.88 90 ASP A CA 1
ATOM 712 C C . ASP A 1 90 ? -8.384 -2.701 -11.782 1.00 93.88 90 ASP A C 1
ATOM 714 O O . ASP A 1 90 ? -7.871 -1.579 -11.788 1.00 93.88 90 ASP A O 1
ATOM 718 N N . ALA A 1 91 ? -7.612 -3.795 -11.853 1.00 95.69 91 ALA A N 1
ATOM 719 C CA . ALA A 1 91 ? -6.144 -3.762 -11.838 1.00 95.69 91 ALA A CA 1
ATOM 720 C C . ALA A 1 91 ? -5.530 -2.924 -12.977 1.00 95.69 91 ALA A C 1
ATOM 722 O O . ALA A 1 91 ? -4.443 -2.356 -12.825 1.00 95.69 91 ALA A O 1
ATOM 723 N N . SER A 1 92 ? -6.231 -2.788 -14.111 1.00 94.50 92 SER A N 1
ATOM 724 C CA . SER A 1 92 ? -5.805 -1.935 -15.229 1.00 94.50 92 SER A CA 1
ATOM 725 C C . SER A 1 92 ? -5.646 -0.463 -14.829 1.00 94.50 92 SER A C 1
ATOM 727 O O . SER A 1 92 ? -4.823 0.241 -15.418 1.00 94.50 92 SER A O 1
ATOM 729 N N . ARG A 1 93 ? -6.366 0.007 -13.801 1.00 94.06 93 ARG A N 1
ATOM 730 C CA . ARG A 1 93 ? -6.239 1.376 -13.292 1.00 94.06 93 ARG A CA 1
ATOM 731 C C . ARG A 1 93 ? -4.889 1.602 -12.624 1.00 94.06 93 ARG A C 1
ATOM 733 O O . ARG A 1 93 ? -4.232 2.580 -12.961 1.00 94.06 93 ARG A O 1
ATOM 740 N N . LEU A 1 94 ? -4.411 0.660 -11.804 1.00 95.12 94 LEU A N 1
ATOM 741 C CA . LEU A 1 94 ? -3.050 0.707 -11.258 1.00 95.12 94 LEU A CA 1
ATOM 742 C C . LEU A 1 94 ? -2.010 0.684 -12.389 1.00 95.12 94 LEU A C 1
ATOM 744 O O . LEU A 1 94 ? -1.106 1.513 -12.399 1.00 95.12 94 LEU A O 1
ATOM 748 N N . ILE A 1 95 ? -2.169 -0.165 -13.410 1.00 96.50 95 ILE A N 1
ATOM 749 C CA . ILE A 1 95 ? -1.263 -0.166 -14.580 1.00 96.50 95 ILE A CA 1
ATOM 750 C C . ILE A 1 95 ? -1.254 1.203 -15.285 1.00 96.50 95 ILE A C 1
ATOM 752 O O . ILE A 1 95 ? -0.199 1.693 -15.696 1.00 96.50 95 ILE A O 1
ATOM 756 N N . ASN A 1 96 ? -2.413 1.849 -15.414 1.00 95.38 96 ASN A N 1
ATOM 757 C CA . ASN A 1 96 ? -2.520 3.183 -15.998 1.00 95.38 96 ASN A CA 1
ATOM 758 C C . ASN A 1 96 ? -1.920 4.271 -15.100 1.00 95.38 96 ASN A C 1
ATOM 760 O O . ASN A 1 96 ? -1.238 5.149 -15.618 1.00 95.38 96 ASN A O 1
ATOM 764 N N . GLU A 1 97 ? -2.083 4.195 -13.780 1.00 93.94 97 GLU A N 1
ATOM 765 C CA . GLU A 1 97 ? -1.432 5.100 -12.825 1.00 93.94 97 GLU A CA 1
ATOM 766 C C . GLU A 1 97 ? 0.101 4.941 -12.852 1.00 93.94 97 GLU A C 1
ATOM 768 O O . GLU A 1 97 ? 0.830 5.928 -12.780 1.00 93.94 97 GLU A O 1
ATOM 773 N N . LEU A 1 98 ? 0.635 3.734 -13.074 1.00 95.44 98 LEU A N 1
ATOM 774 C CA . LEU A 1 98 ? 2.082 3.545 -13.261 1.00 95.44 98 LEU A CA 1
ATOM 775 C C . LEU A 1 98 ? 2.590 4.232 -14.541 1.00 95.44 98 LEU A C 1
ATOM 777 O O . LEU A 1 98 ? 3.691 4.779 -14.534 1.00 95.44 98 LEU A O 1
ATOM 781 N N . LYS A 1 99 ? 1.791 4.256 -15.616 1.00 96.00 99 LYS A N 1
ATOM 782 C CA . LYS A 1 99 ? 2.138 4.898 -16.901 1.00 96.00 99 LYS A CA 1
ATOM 783 C C . LYS A 1 99 ? 1.919 6.411 -16.926 1.00 96.00 99 LYS A C 1
ATOM 785 O O . LYS A 1 99 ? 2.703 7.123 -17.542 1.00 96.00 99 LYS A O 1
ATOM 790 N N . PHE A 1 100 ? 0.837 6.886 -16.317 1.00 94.75 100 PHE A N 1
ATOM 791 C CA . PHE A 1 100 ? 0.301 8.237 -16.528 1.00 94.75 100 PHE A CA 1
ATOM 792 C C . PHE A 1 100 ? -0.143 8.932 -15.237 1.00 94.75 100 PHE A C 1
ATOM 794 O O . PHE A 1 100 ? -0.670 10.043 -15.287 1.00 94.75 100 PHE A O 1
ATOM 801 N N . GLY A 1 101 ? 0.020 8.277 -14.087 1.00 90.50 101 GLY A N 1
ATOM 802 C CA . GLY A 1 101 ? -0.404 8.802 -12.797 1.00 90.50 101 GLY A CA 1
ATOM 803 C C . GLY A 1 101 ? 0.330 10.081 -12.419 1.00 90.50 101 GLY A C 1
ATOM 804 O O . GLY A 1 101 ? 1.473 10.319 -12.810 1.00 90.50 101 GLY A O 1
ATOM 805 N N . ALA A 1 102 ? -0.333 10.917 -11.625 1.00 89.12 102 ALA A N 1
ATOM 806 C CA . ALA A 1 102 ? 0.224 12.189 -11.187 1.00 89.12 102 ALA A CA 1
ATOM 807 C C . ALA A 1 102 ? 1.448 11.990 -10.273 1.00 89.12 102 ALA A C 1
ATOM 809 O O . ALA A 1 102 ? 1.543 11.006 -9.533 1.00 89.12 102 ALA A O 1
ATOM 810 N N . GLN A 1 103 ? 2.365 12.965 -10.254 1.00 84.50 103 GLN A N 1
ATOM 811 C CA . GLN A 1 103 ? 3.633 12.862 -9.513 1.00 84.50 103 GLN A CA 1
ATOM 812 C C . GLN A 1 103 ? 3.471 12.542 -8.017 1.00 84.50 103 GLN A C 1
ATOM 814 O O . GLN A 1 103 ? 4.322 11.879 -7.428 1.00 84.50 103 GLN A O 1
ATOM 819 N N . ASN A 1 104 ? 2.384 13.001 -7.394 1.00 83.62 104 ASN A N 1
ATOM 820 C CA . ASN A 1 104 ? 2.070 12.758 -5.984 1.00 83.62 104 ASN A CA 1
ATOM 821 C C . ASN A 1 104 ? 1.571 11.330 -5.691 1.00 83.62 104 ASN A C 1
ATOM 823 O O . ASN A 1 104 ? 1.438 10.970 -4.526 1.00 83.62 104 ASN A O 1
ATOM 827 N N . THR A 1 105 ? 1.307 10.522 -6.719 1.00 87.50 105 THR A N 1
ATOM 828 C CA . THR A 1 105 ? 0.798 9.145 -6.591 1.00 87.50 105 THR A CA 1
ATOM 829 C C . THR A 1 105 ? 1.842 8.080 -6.931 1.00 87.50 105 THR A C 1
ATOM 831 O O . THR A 1 105 ? 1.674 6.921 -6.558 1.00 87.50 105 THR A O 1
ATOM 834 N N . LEU A 1 106 ? 2.961 8.485 -7.546 1.00 89.00 106 LEU A N 1
ATOM 835 C CA . LEU A 1 106 ? 4.051 7.603 -7.982 1.00 89.00 106 LEU A CA 1
ATOM 836 C C . LEU A 1 106 ? 4.565 6.694 -6.866 1.00 89.00 106 LEU A C 1
ATOM 838 O O . LEU A 1 106 ? 4.747 5.498 -7.067 1.00 89.00 106 LEU A O 1
ATOM 842 N N . GLU A 1 107 ? 4.792 7.264 -5.682 1.00 91.75 107 GLU A N 1
ATOM 843 C CA . GLU A 1 107 ? 5.319 6.519 -4.537 1.00 91.75 107 GLU A CA 1
ATOM 844 C C . GLU A 1 107 ? 4.310 5.486 -4.029 1.00 91.75 107 GLU A C 1
ATOM 846 O O . GLU A 1 107 ? 4.698 4.372 -3.694 1.00 91.75 107 GLU A O 1
ATOM 851 N N . GLY A 1 108 ? 3.017 5.828 -4.033 1.00 92.62 108 GLY A N 1
ATOM 852 C CA . GLY A 1 108 ? 1.944 4.900 -3.676 1.00 92.62 108 GLY A CA 1
ATOM 853 C C . GLY A 1 108 ? 1.854 3.731 -4.654 1.00 92.62 108 GLY A C 1
ATOM 854 O O . GLY A 1 108 ? 1.842 2.583 -4.221 1.00 92.62 108 GLY A O 1
ATOM 855 N N . GLY A 1 109 ? 1.896 4.004 -5.962 1.00 94.81 109 GLY A N 1
ATOM 856 C CA . GLY A 1 109 ? 1.882 2.961 -6.990 1.00 94.81 109 GLY A CA 1
ATOM 857 C C . GLY A 1 109 ? 3.120 2.061 -6.936 1.00 94.81 109 GLY A C 1
ATOM 858 O O . GLY A 1 109 ? 2.997 0.839 -7.007 1.00 94.81 109 GLY A O 1
ATOM 859 N N . ALA A 1 110 ? 4.310 2.643 -6.748 1.00 95.62 110 ALA A N 1
ATOM 860 C CA . ALA A 1 110 ? 5.556 1.891 -6.593 1.00 95.62 110 ALA A CA 1
ATOM 861 C C . ALA A 1 110 ? 5.563 1.025 -5.324 1.00 95.62 110 ALA A C 1
ATOM 863 O O . ALA A 1 110 ? 6.033 -0.111 -5.354 1.00 95.62 110 ALA A O 1
ATOM 864 N N . PHE A 1 111 ? 5.022 1.542 -4.220 1.00 96.38 111 PHE A N 1
ATOM 865 C CA . PHE A 1 111 ? 4.857 0.779 -2.990 1.00 96.38 111 PHE A CA 1
ATOM 866 C C . PHE A 1 111 ? 3.856 -0.370 -3.162 1.00 96.38 111 PHE A C 1
ATOM 868 O O . PHE A 1 111 ? 4.163 -1.494 -2.773 1.00 96.38 111 PHE A O 1
ATOM 875 N N . ALA A 1 112 ? 2.713 -0.129 -3.808 1.00 96.50 112 ALA A N 1
ATOM 876 C CA . ALA A 1 112 ? 1.702 -1.154 -4.039 1.00 96.50 112 ALA A CA 1
ATOM 877 C C . ALA A 1 112 ? 2.277 -2.349 -4.815 1.00 96.50 112 ALA A C 1
ATOM 879 O O . ALA A 1 112 ? 2.280 -3.465 -4.297 1.00 96.50 112 ALA A O 1
ATOM 880 N N . VAL A 1 113 ? 2.852 -2.132 -6.009 1.00 97.44 113 VAL A N 1
ATOM 881 C CA . VAL A 1 113 ? 3.409 -3.238 -6.822 1.00 97.44 113 VAL A CA 1
ATOM 882 C C . VAL A 1 113 ? 4.546 -3.982 -6.121 1.00 97.44 113 VAL A C 1
ATOM 884 O O . VAL A 1 113 ? 4.692 -5.192 -6.299 1.00 97.44 113 VAL A O 1
ATOM 887 N N . ARG A 1 114 ? 5.313 -3.288 -5.270 1.00 97.38 114 ARG A N 1
ATOM 888 C CA . ARG A 1 114 ? 6.319 -3.917 -4.414 1.00 97.38 114 ARG A CA 1
ATOM 889 C C . ARG A 1 114 ? 5.677 -4.890 -3.432 1.00 97.38 114 ARG A C 1
ATOM 891 O O . ARG A 1 114 ? 6.135 -6.024 -3.332 1.00 97.38 114 ARG A O 1
ATOM 898 N N . ILE A 1 115 ? 4.624 -4.471 -2.732 1.00 97.19 115 ILE A N 1
ATOM 899 C CA . ILE A 1 115 ? 3.942 -5.318 -1.751 1.00 97.19 115 ILE A CA 1
ATOM 900 C C . ILE A 1 115 ? 3.261 -6.521 -2.406 1.00 97.19 115 ILE A C 1
ATOM 902 O O . ILE A 1 115 ? 3.346 -7.616 -1.856 1.00 97.19 115 ILE A O 1
ATOM 906 N N . PHE A 1 116 ? 2.682 -6.371 -3.601 1.00 97.31 116 PHE A N 1
ATOM 907 C CA . PHE A 1 116 ? 2.159 -7.517 -4.356 1.00 97.31 116 PHE A CA 1
ATOM 908 C C . PHE A 1 116 ? 3.217 -8.606 -4.576 1.00 97.31 116 PHE A C 1
ATOM 910 O O . PHE A 1 116 ? 2.909 -9.792 -4.492 1.00 97.31 116 PHE A O 1
ATOM 917 N N . LYS A 1 117 ? 4.467 -8.212 -4.838 1.00 97.38 117 LYS A N 1
ATOM 918 C CA . LYS A 1 117 ? 5.578 -9.145 -5.056 1.00 97.38 117 LYS A CA 1
ATOM 919 C C . LYS A 1 117 ? 6.209 -9.662 -3.770 1.00 97.38 117 LYS A C 1
ATOM 921 O O . LYS A 1 117 ? 6.513 -10.845 -3.684 1.00 97.38 117 LYS A O 1
ATOM 926 N N . GLU A 1 118 ? 6.422 -8.794 -2.785 1.00 95.81 118 GLU A N 1
ATOM 927 C CA . GLU A 1 118 ? 6.955 -9.186 -1.473 1.00 95.81 118 GLU A CA 1
ATOM 928 C C . GLU A 1 118 ? 5.963 -10.070 -0.705 1.00 95.81 118 GLU A C 1
ATOM 930 O O . GLU A 1 118 ? 6.378 -10.859 0.139 1.00 95.81 118 GLU A O 1
ATOM 935 N N . ASN A 1 119 ? 4.672 -9.964 -1.038 1.00 93.44 119 ASN A N 1
ATOM 936 C CA . ASN A 1 119 ? 3.575 -10.790 -0.558 1.00 93.44 119 ASN A CA 1
ATOM 937 C C . ASN A 1 119 ? 3.632 -11.054 0.961 1.00 93.44 119 ASN A C 1
ATOM 939 O O . ASN A 1 119 ? 3.698 -12.210 1.399 1.00 93.44 119 ASN A O 1
ATOM 943 N N . PRO A 1 120 ? 3.645 -9.994 1.791 1.00 86.69 120 PRO A N 1
ATOM 944 C CA . PRO A 1 120 ? 3.733 -10.158 3.230 1.00 86.69 120 PRO A CA 1
ATOM 945 C C . PRO A 1 120 ? 2.583 -11.033 3.731 1.00 86.69 120 PRO A C 1
ATOM 947 O O . PRO A 1 120 ? 1.424 -10.843 3.358 1.00 86.69 120 PRO A O 1
ATOM 950 N N . ASN A 1 121 ? 2.925 -12.002 4.579 1.00 85.00 121 ASN A N 1
ATOM 951 C CA . ASN A 1 121 ? 1.992 -12.960 5.172 1.00 85.00 121 ASN A CA 1
ATOM 952 C C . ASN A 1 121 ? 1.212 -13.817 4.140 1.00 85.00 121 ASN A C 1
ATOM 954 O O . ASN A 1 121 ? 0.234 -14.461 4.508 1.00 85.00 121 ASN A O 1
ATOM 958 N N . GLY A 1 122 ? 1.607 -13.835 2.859 1.00 89.62 122 GLY A N 1
ATOM 959 C CA . GLY A 1 122 ? 0.930 -14.616 1.814 1.00 89.62 122 GLY A CA 1
ATOM 960 C C . GLY A 1 122 ? -0.414 -14.048 1.329 1.00 89.62 122 GLY A C 1
ATOM 961 O O . GLY A 1 122 ? -1.142 -14.740 0.611 1.00 89.62 122 GLY A O 1
ATOM 962 N N . LEU A 1 123 ? -0.756 -12.810 1.707 1.00 87.44 123 LEU A N 1
ATOM 963 C CA . LEU A 1 123 ? -2.062 -12.186 1.446 1.00 87.44 123 LEU A CA 1
ATOM 964 C C . LEU A 1 123 ? -2.332 -11.906 -0.042 1.00 87.44 123 LEU A C 1
ATOM 966 O O . LEU A 1 123 ? -3.466 -12.019 -0.507 1.00 87.44 123 LEU A O 1
ATOM 970 N N . PHE A 1 124 ? -1.294 -11.553 -0.795 1.00 91.50 124 PHE A N 1
ATOM 971 C CA . PHE A 1 124 ? -1.365 -11.087 -2.175 1.00 91.50 124 PHE A CA 1
ATOM 972 C C . PHE A 1 124 ? -1.187 -12.244 -3.153 1.00 91.50 124 PHE A C 1
ATOM 974 O O . PHE A 1 124 ? -0.135 -12.434 -3.761 1.00 91.50 124 PHE A O 1
ATOM 981 N N . ASN A 1 125 ? -2.252 -13.023 -3.312 1.00 91.25 125 ASN A N 1
ATOM 982 C CA . ASN A 1 125 ? -2.391 -14.006 -4.379 1.00 91.25 125 ASN A CA 1
ATOM 983 C C . ASN A 1 125 ? -3.708 -13.770 -5.129 1.00 91.25 125 ASN A C 1
ATOM 985 O O . ASN A 1 125 ? -4.681 -13.298 -4.545 1.00 91.25 125 ASN A O 1
ATOM 989 N N . ALA A 1 126 ? -3.736 -14.085 -6.425 1.00 91.56 126 ALA A N 1
ATOM 990 C CA . ALA A 1 126 ? -4.878 -13.777 -7.286 1.00 91.56 126 ALA A CA 1
ATOM 991 C C . ALA A 1 126 ? -6.190 -14.431 -6.812 1.00 91.56 126 ALA A C 1
ATOM 993 O O . ALA A 1 126 ? -7.254 -13.852 -6.988 1.00 91.56 126 ALA A O 1
ATOM 994 N N . ALA A 1 127 ? -6.123 -15.598 -6.163 1.00 92.25 127 ALA A N 1
ATOM 995 C CA . ALA A 1 127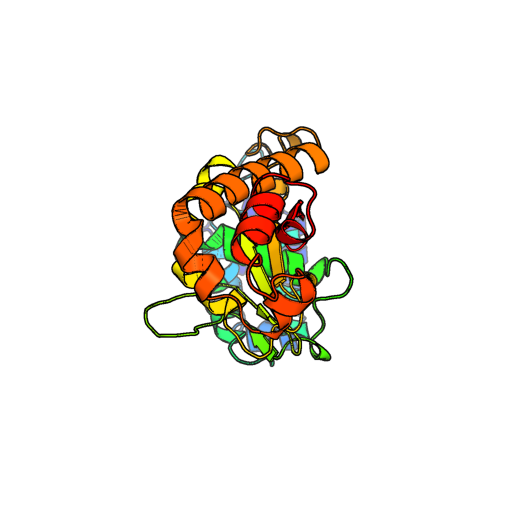 ? -7.304 -16.291 -5.649 1.00 92.25 127 ALA A CA 1
ATOM 996 C C . ALA A 1 127 ? -7.943 -15.586 -4.439 1.00 92.25 127 ALA A C 1
ATOM 998 O O . ALA A 1 127 ? -9.143 -15.728 -4.220 1.00 92.25 127 ALA A O 1
ATOM 999 N N . ASN A 1 128 ? -7.164 -14.820 -3.670 1.00 93.00 128 ASN A N 1
ATOM 1000 C CA . ASN A 1 128 ? -7.626 -14.114 -2.474 1.00 93.00 128 ASN A CA 1
ATOM 1001 C C . ASN A 1 128 ? -8.092 -12.678 -2.742 1.00 93.00 128 ASN A C 1
ATOM 1003 O O . ASN A 1 128 ? -8.647 -12.054 -1.834 1.00 93.00 128 ASN A O 1
ATOM 1007 N N . ILE A 1 129 ? -7.852 -12.141 -3.939 1.00 94.88 129 ILE A N 1
ATOM 1008 C CA . ILE A 1 129 ? -8.128 -10.744 -4.274 1.00 94.88 129 ILE A CA 1
ATOM 1009 C C . ILE A 1 129 ? -9.345 -10.657 -5.188 1.00 94.88 129 ILE A C 1
ATOM 1011 O O . ILE A 1 129 ? -9.370 -11.246 -6.263 1.00 94.88 129 ILE A O 1
ATOM 1015 N N . ALA A 1 130 ? -10.325 -9.858 -4.778 1.00 94.25 130 ALA A N 1
ATOM 1016 C CA . ALA A 1 130 ? -11.524 -9.597 -5.558 1.00 94.25 130 ALA A CA 1
ATOM 1017 C C . ALA A 1 130 ? -11.359 -8.384 -6.487 1.00 94.25 130 ALA A C 1
ATOM 1019 O O . ALA A 1 130 ? -11.841 -8.400 -7.618 1.00 94.25 130 ALA A O 1
ATOM 1020 N N . GLU A 1 131 ? -10.706 -7.320 -6.011 1.00 94.56 131 GLU A N 1
ATOM 1021 C CA . GLU A 1 131 ? -10.613 -6.041 -6.727 1.00 94.56 131 GLU A CA 1
ATOM 1022 C C . GLU A 1 131 ? -9.373 -5.251 -6.283 1.00 94.56 131 GLU A C 1
ATOM 1024 O O . GLU A 1 131 ? -8.950 -5.336 -5.126 1.00 94.56 131 GLU A O 1
ATOM 1029 N N . ILE A 1 132 ? -8.788 -4.489 -7.209 1.00 94.69 132 ILE A N 1
ATOM 1030 C CA . ILE A 1 132 ? -7.598 -3.651 -6.999 1.00 94.69 132 ILE A CA 1
ATOM 1031 C C . ILE A 1 132 ? -7.911 -2.220 -7.444 1.00 94.69 132 ILE A C 1
ATOM 1033 O O . ILE A 1 132 ? -8.611 -2.026 -8.433 1.00 94.69 132 ILE A O 1
ATOM 1037 N N . ASP A 1 133 ? -7.341 -1.229 -6.752 1.00 86.31 133 ASP A N 1
ATOM 1038 C CA . ASP A 1 133 ? -7.576 0.203 -6.990 1.00 86.31 133 ASP A CA 1
ATOM 1039 C C . ASP A 1 133 ? -9.047 0.587 -6.747 1.00 86.31 133 ASP A C 1
ATOM 1041 O O . ASP A 1 133 ? -9.764 1.096 -7.623 1.00 86.31 133 ASP A O 1
ATOM 1045 N N . LEU A 1 134 ? -9.494 0.270 -5.525 1.00 80.81 134 LEU A N 1
ATOM 1046 C CA . LEU A 1 134 ? -10.886 0.354 -5.098 1.00 80.81 134 LEU A CA 1
ATOM 1047 C C . LEU A 1 134 ? -11.498 1.746 -5.275 1.00 80.81 134 LEU A C 1
ATOM 1049 O O . LEU A 1 134 ? -10.875 2.794 -5.084 1.00 80.81 134 LEU A O 1
ATOM 1053 N N . ARG A 1 135 ? -12.801 1.750 -5.553 1.00 79.88 135 ARG A N 1
ATOM 1054 C CA . ARG A 1 135 ? -13.652 2.941 -5.467 1.00 79.88 135 ARG A CA 1
ATOM 1055 C C . ARG A 1 135 ? -14.991 2.545 -4.857 1.00 79.88 135 ARG A C 1
ATOM 1057 O O . ARG A 1 135 ? -15.823 1.961 -5.540 1.00 79.88 135 ARG A O 1
ATOM 1064 N N . PHE A 1 136 ? -15.210 2.861 -3.578 1.00 71.31 136 PHE A N 1
ATOM 1065 C CA . PHE A 1 136 ? -16.532 2.657 -2.958 1.00 71.31 136 PHE A CA 1
ATOM 1066 C C . PHE A 1 136 ? -17.577 3.649 -3.481 1.00 71.31 136 PHE A C 1
ATOM 1068 O O . PHE A 1 136 ? -18.771 3.373 -3.433 1.00 71.31 136 PHE A O 1
ATOM 1075 N N . SER A 1 137 ? -17.134 4.819 -3.939 1.00 68.94 137 SER A N 1
ATOM 1076 C CA . SER A 1 137 ? -17.964 5.869 -4.529 1.00 68.94 137 SER A CA 1
ATOM 1077 C C . SER A 1 137 ? -17.092 6.776 -5.394 1.00 68.94 137 SER A C 1
ATOM 1079 O O . SER A 1 137 ? -15.889 6.868 -5.140 1.00 68.94 137 SER A O 1
ATOM 1081 N N . ASP A 1 138 ? -17.687 7.523 -6.322 1.00 66.81 138 ASP A N 1
ATOM 1082 C CA . ASP A 1 138 ? -16.950 8.466 -7.179 1.00 66.81 138 ASP A CA 1
ATOM 1083 C C . ASP A 1 138 ? -16.155 9.513 -6.372 1.00 66.81 138 ASP A C 1
ATOM 1085 O O . ASP A 1 138 ? -15.026 9.850 -6.728 1.00 66.81 138 ASP A O 1
ATOM 1089 N N . ASP A 1 139 ? -16.685 9.932 -5.217 1.00 68.12 139 ASP A N 1
ATOM 1090 C CA . ASP A 1 139 ? -16.064 10.935 -4.337 1.00 68.12 139 ASP A CA 1
ATOM 1091 C C . ASP A 1 139 ? -14.967 10.387 -3.411 1.00 68.12 139 ASP A C 1
ATOM 1093 O O . ASP A 1 139 ? -14.400 11.132 -2.605 1.00 68.12 139 ASP A O 1
ATOM 1097 N N . VAL A 1 140 ? -14.711 9.076 -3.425 1.00 68.88 140 VAL A N 1
ATOM 1098 C CA . VAL A 1 140 ? -13.735 8.449 -2.527 1.00 68.88 140 VAL A CA 1
ATOM 1099 C C . VAL A 1 140 ? -12.823 7.528 -3.323 1.00 68.88 140 VAL A C 1
ATOM 1101 O O . VAL A 1 140 ? -13.124 6.363 -3.576 1.00 68.88 140 VAL A O 1
ATOM 1104 N N . LEU A 1 141 ? -11.682 8.090 -3.717 1.00 70.00 141 LEU A N 1
ATOM 1105 C CA . LEU A 1 141 ? -10.651 7.394 -4.474 1.00 70.00 141 LEU A CA 1
ATOM 1106 C C . LEU A 1 141 ? -9.721 6.640 -3.513 1.00 70.00 141 LEU A C 1
ATOM 1108 O O . LEU A 1 141 ? -8.775 7.220 -2.974 1.00 70.00 141 LEU A O 1
ATOM 1112 N N . ASN A 1 142 ? -9.970 5.345 -3.320 1.00 78.75 142 ASN A N 1
ATOM 1113 C CA . ASN A 1 142 ? -9.116 4.440 -2.540 1.00 78.75 142 ASN A CA 1
ATOM 1114 C C . ASN A 1 142 ? -7.983 3.918 -3.415 1.00 78.75 142 ASN A C 1
ATOM 1116 O O . ASN A 1 142 ? -7.907 2.739 -3.766 1.00 78.75 142 ASN A O 1
ATOM 1120 N N . ARG A 1 143 ? -7.148 4.862 -3.856 1.00 81.25 143 ARG A N 1
ATOM 1121 C CA . ARG A 1 143 ? -6.121 4.578 -4.848 1.00 81.25 143 ARG A CA 1
ATOM 1122 C C . ARG A 1 143 ? -5.164 3.521 -4.326 1.00 81.25 143 ARG A C 1
ATOM 1124 O O . ARG A 1 143 ? -4.602 3.680 -3.247 1.00 81.25 143 ARG A O 1
ATOM 1131 N N . PHE A 1 144 ? -4.943 2.514 -5.156 1.00 88.62 144 PHE A N 1
ATOM 1132 C CA . PHE A 1 144 ? -4.096 1.348 -4.943 1.00 88.62 144 PHE A CA 1
ATOM 1133 C C . PHE A 1 144 ? -4.634 0.329 -3.947 1.00 88.62 144 PHE A C 1
ATOM 1135 O O . PHE A 1 144 ? -4.120 -0.784 -3.934 1.00 88.62 144 PHE A O 1
ATOM 1142 N N . ASP A 1 145 ? -5.660 0.664 -3.169 1.00 91.75 145 ASP A N 1
ATOM 1143 C CA . ASP A 1 145 ? -6.197 -0.219 -2.140 1.00 91.75 145 ASP A CA 1
ATOM 1144 C C . ASP A 1 145 ? -6.796 -1.489 -2.763 1.00 91.75 145 ASP A C 1
ATOM 1146 O O . ASP A 1 145 ? -7.180 -1.526 -3.937 1.00 91.75 145 ASP A O 1
ATOM 1150 N N . VAL A 1 146 ? -6.844 -2.555 -1.973 1.00 94.44 146 VAL A N 1
ATOM 1151 C CA . VAL A 1 146 ? -7.164 -3.916 -2.406 1.00 94.44 146 VAL A CA 1
ATOM 1152 C C . VAL A 1 146 ? -8.344 -4.431 -1.608 1.00 94.44 146 VAL A C 1
ATOM 1154 O O . VAL A 1 146 ? -8.361 -4.345 -0.380 1.00 94.44 146 VAL A O 1
ATOM 1157 N N . LYS A 1 147 ? -9.323 -5.016 -2.298 1.00 94.50 147 LYS A N 1
ATOM 1158 C CA . LYS A 1 147 ? -10.374 -5.808 -1.664 1.00 94.50 147 LYS A CA 1
ATOM 1159 C C . LYS A 1 147 ? -9.979 -7.269 -1.745 1.00 94.50 147 LYS A C 1
ATOM 1161 O O . LYS A 1 147 ? -9.893 -7.842 -2.832 1.00 94.50 147 LYS A O 1
ATOM 1166 N N . PHE A 1 148 ? -9.764 -7.869 -0.587 1.00 94.25 148 PHE A N 1
ATOM 1167 C CA . PHE A 1 148 ? -9.648 -9.311 -0.456 1.00 94.25 148 PHE A CA 1
ATOM 1168 C C . PHE A 1 148 ? -11.043 -9.932 -0.387 1.00 94.25 148 PHE A C 1
ATOM 1170 O O . PHE A 1 148 ? -12.018 -9.263 -0.042 1.00 94.25 148 PHE A O 1
ATOM 1177 N N . ASN A 1 149 ? -11.138 -11.236 -0.628 1.00 90.69 149 ASN A N 1
ATOM 1178 C CA . ASN A 1 149 ? -12.401 -11.963 -0.468 1.00 90.69 149 ASN A CA 1
ATOM 1179 C C . ASN A 1 149 ? -12.975 -11.833 0.952 1.00 90.69 149 ASN A C 1
ATOM 1181 O O . ASN A 1 149 ? -14.188 -11.846 1.124 1.00 90.69 149 ASN A O 1
ATOM 1185 N N . ASN A 1 150 ? -12.103 -11.669 1.954 1.00 87.31 150 ASN A N 1
ATOM 1186 C CA . ASN A 1 150 ? -12.480 -11.601 3.365 1.00 87.31 150 ASN A CA 1
ATOM 1187 C C . ASN A 1 150 ? -12.037 -10.304 4.062 1.00 87.31 150 ASN A C 1
ATOM 1189 O O . ASN A 1 150 ? -11.980 -10.293 5.288 1.00 87.31 150 ASN A O 1
ATOM 1193 N N . GLY A 1 151 ? -11.684 -9.233 3.341 1.00 93.50 151 GLY A N 1
ATOM 1194 C CA . GLY A 1 151 ? -11.109 -8.044 3.978 1.00 93.50 151 GLY A CA 1
ATOM 1195 C C . GLY A 1 151 ? -10.563 -6.986 3.023 1.00 93.50 151 GLY A C 1
ATOM 1196 O O . GLY A 1 151 ? -10.906 -6.967 1.843 1.00 93.50 151 GLY A O 1
ATOM 1197 N N . PHE A 1 152 ? -9.689 -6.116 3.535 1.00 95.31 152 PHE A N 1
ATOM 1198 C CA . PHE A 1 152 ? -9.139 -4.979 2.787 1.00 95.31 152 PHE A CA 1
ATOM 1199 C C . PHE A 1 152 ? -7.657 -4.751 3.068 1.00 95.31 152 PHE A C 1
ATOM 1201 O O . PHE A 1 152 ? -7.197 -4.950 4.189 1.00 95.31 152 PHE A O 1
ATOM 1208 N N . GLY A 1 153 ? -6.928 -4.278 2.060 1.00 94.62 153 GLY A N 1
ATOM 1209 C CA . GLY A 1 153 ? -5.560 -3.786 2.177 1.00 94.62 153 GLY A CA 1
ATOM 1210 C C . GLY A 1 153 ? -5.467 -2.340 1.706 1.00 94.62 153 GLY A C 1
ATOM 1211 O O . GLY A 1 153 ? -5.802 -2.055 0.563 1.00 94.62 153 GLY A O 1
ATOM 1212 N N . GLU A 1 154 ? -5.002 -1.436 2.561 1.00 93.75 154 GLU A N 1
ATOM 1213 C CA . GLU A 1 154 ? -4.790 -0.024 2.247 1.00 93.75 154 GLU A CA 1
ATOM 1214 C C . GLU A 1 154 ? -3.303 0.322 2.325 1.00 93.75 154 GLU A C 1
ATOM 1216 O O . GLU A 1 154 ? -2.632 0.065 3.329 1.00 93.75 154 GLU A O 1
ATOM 1221 N N . PHE A 1 155 ? -2.774 0.917 1.256 1.00 93.81 155 PHE A N 1
ATOM 1222 C CA . PHE A 1 155 ? -1.340 1.167 1.120 1.00 93.81 155 PHE A CA 1
ATOM 1223 C C . PHE A 1 155 ? -0.988 2.623 1.417 1.00 93.81 155 PHE A C 1
ATOM 1225 O O . PHE A 1 155 ? -1.475 3.550 0.769 1.00 93.81 155 PHE A O 1
ATOM 1232 N N . LYS A 1 156 ? -0.064 2.851 2.356 1.00 93.38 156 LYS A N 1
ATOM 1233 C CA . LYS A 1 156 ? 0.376 4.191 2.764 1.00 93.38 156 LYS A CA 1
ATOM 1234 C C . LYS A 1 156 ? 1.885 4.372 2.643 1.00 93.38 156 LYS A C 1
ATOM 1236 O O . LYS A 1 156 ? 2.657 4.054 3.544 1.00 93.38 156 LYS A O 1
ATOM 1241 N N . SER A 1 157 ? 2.307 5.027 1.561 1.00 92.75 157 SER A N 1
ATOM 1242 C CA . SER A 1 157 ? 3.673 5.553 1.403 1.00 92.75 157 SER A CA 1
ATOM 1243 C C . SER A 1 157 ? 3.841 6.908 2.119 1.00 92.75 157 SER A C 1
ATOM 1245 O O . SER A 1 157 ? 4.195 7.926 1.517 1.00 92.75 157 SER A O 1
ATOM 1247 N N . TYR A 1 158 ? 3.534 6.950 3.418 1.00 92.44 158 TYR A N 1
ATOM 1248 C CA . TYR A 1 158 ? 3.520 8.171 4.234 1.00 92.44 158 TYR A CA 1
ATOM 1249 C C . TYR A 1 158 ? 4.715 8.245 5.184 1.00 92.44 158 TYR A C 1
ATOM 1251 O O . TYR A 1 158 ? 5.178 7.237 5.706 1.00 92.44 158 TYR A O 1
ATOM 1259 N N . GLN A 1 159 ? 5.188 9.465 5.444 1.00 94.25 159 GLN A N 1
ATOM 1260 C CA . GLN A 1 159 ? 5.964 9.734 6.656 1.00 94.25 159 GLN A CA 1
ATOM 1261 C C . GLN A 1 159 ? 5.017 9.751 7.862 1.00 94.25 159 GLN A C 1
ATOM 1263 O O . GLN A 1 159 ? 3.819 9.997 7.714 1.00 94.25 159 GLN A O 1
ATOM 1268 N N . VAL A 1 160 ? 5.547 9.518 9.062 1.00 95.38 160 VAL A N 1
ATOM 1269 C CA . VAL A 1 160 ? 4.724 9.355 10.272 1.00 95.38 160 VAL A CA 1
ATOM 1270 C C . VAL A 1 160 ? 3.832 10.558 10.584 1.00 95.38 160 VAL A C 1
ATOM 1272 O O . VAL A 1 160 ? 2.704 10.386 11.035 1.00 95.38 160 VAL A O 1
ATOM 1275 N N . ASP A 1 161 ? 4.278 11.778 10.293 1.00 94.12 161 ASP A N 1
ATOM 1276 C CA . ASP A 1 161 ? 3.471 12.977 10.541 1.00 94.12 161 ASP A CA 1
ATOM 1277 C C . ASP A 1 161 ? 2.275 13.103 9.597 1.00 94.12 161 ASP A C 1
ATOM 1279 O O . ASP A 1 161 ? 1.255 13.682 9.964 1.00 94.12 161 ASP A O 1
ATOM 1283 N N . ASN A 1 162 ? 2.347 12.473 8.425 1.00 94.38 162 ASN A N 1
ATOM 1284 C CA . ASN A 1 162 ? 1.256 12.433 7.461 1.00 94.38 162 ASN A CA 1
ATOM 1285 C C . ASN A 1 162 ? 0.205 11.37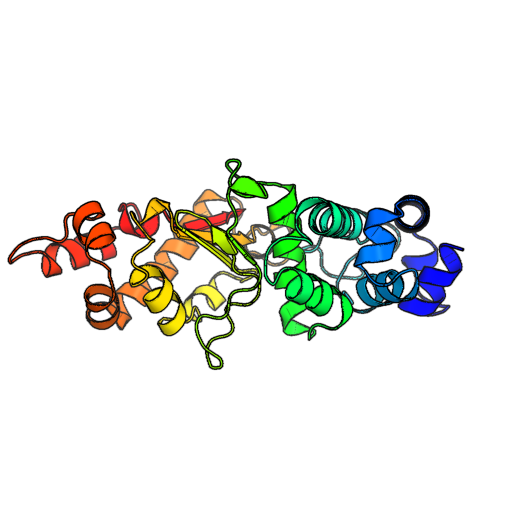0 7.808 1.00 94.38 162 ASN A C 1
ATOM 1287 O O . ASN A 1 162 ? -0.861 11.371 7.200 1.00 94.38 162 ASN A O 1
ATOM 1291 N N . VAL A 1 163 ? 0.460 10.478 8.775 1.00 94.62 163 VAL A N 1
ATOM 1292 C CA . VAL A 1 163 ? -0.522 9.468 9.220 1.00 94.62 163 VAL A CA 1
ATOM 1293 C C . VAL A 1 163 ? -1.792 10.143 9.739 1.00 94.62 163 VAL A C 1
ATOM 1295 O O . VAL A 1 163 ? -2.887 9.658 9.479 1.00 94.62 163 VAL A O 1
ATOM 1298 N N . SER A 1 164 ? -1.676 11.312 10.375 1.00 92.56 164 SER A N 1
ATOM 1299 C CA . SER A 1 164 ? -2.832 12.098 10.827 1.00 92.56 164 SER A CA 1
ATOM 1300 C C . SER A 1 164 ? -3.759 12.560 9.691 1.00 92.56 164 SER A C 1
ATOM 1302 O O . SER A 1 164 ? -4.894 12.936 9.965 1.00 92.56 164 SER A O 1
ATOM 1304 N N . ASN A 1 165 ? -3.301 12.522 8.433 1.00 91.31 165 ASN A N 1
ATOM 1305 C CA . ASN A 1 165 ? -4.087 12.908 7.256 1.00 91.31 165 ASN A CA 1
ATOM 1306 C C . ASN A 1 165 ? -4.895 11.744 6.662 1.00 91.31 165 ASN A C 1
ATOM 1308 O O . ASN A 1 165 ? -5.517 11.908 5.613 1.00 91.31 165 ASN A O 1
ATOM 1312 N N . ILE A 1 166 ? -4.865 10.558 7.281 1.00 91.31 166 ILE A N 1
ATOM 1313 C CA . ILE A 1 166 ? -5.683 9.426 6.842 1.00 91.31 166 ILE A CA 1
ATOM 1314 C C . ILE A 1 166 ? -7.158 9.823 6.865 1.00 91.31 166 ILE A C 1
ATOM 1316 O O . ILE A 1 166 ? -7.671 10.383 7.836 1.00 91.31 166 ILE A O 1
ATOM 1320 N N . SER A 1 167 ? -7.845 9.528 5.764 1.00 90.62 167 SER A N 1
ATOM 1321 C CA . SER A 1 167 ? -9.248 9.872 5.608 1.00 90.62 167 SER A CA 1
ATOM 1322 C C . SER A 1 167 ? -10.107 9.020 6.531 1.00 90.62 167 SER A C 1
ATOM 1324 O O . SER A 1 167 ? -10.304 7.825 6.319 1.00 90.62 167 SER A O 1
ATOM 1326 N N . VAL A 1 168 ? -10.705 9.666 7.527 1.00 92.25 168 VAL A N 1
ATOM 1327 C CA . VAL A 1 168 ? -11.685 9.026 8.414 1.00 92.25 168 VAL A CA 1
ATOM 1328 C C . VAL A 1 168 ? -12.901 8.541 7.619 1.00 92.25 168 VAL A C 1
ATOM 1330 O O . VAL A 1 168 ? -13.491 7.525 7.967 1.00 92.25 168 VAL A O 1
ATOM 1333 N N . LYS A 1 169 ? -13.248 9.211 6.509 1.00 90.81 169 LYS A N 1
ATOM 1334 C CA . LYS A 1 169 ? -14.311 8.762 5.597 1.00 90.81 169 LYS A CA 1
ATOM 1335 C C . LYS A 1 169 ? -13.975 7.399 4.978 1.00 90.81 169 LYS A C 1
ATOM 1337 O O . LYS A 1 169 ? -14.840 6.530 4.979 1.00 90.81 169 LYS A O 1
ATOM 1342 N N . GLN A 1 170 ? -12.736 7.204 4.514 1.00 89.81 170 GLN A N 1
ATOM 1343 C CA . GLN A 1 170 ? -12.267 5.924 3.956 1.00 89.81 170 GLN A CA 1
ATOM 1344 C C . GLN A 1 170 ? -12.222 4.838 5.032 1.00 89.81 170 GLN A C 1
ATOM 1346 O O . GLN A 1 170 ? -12.818 3.779 4.858 1.00 89.81 170 GLN A O 1
ATOM 1351 N N . LEU A 1 171 ? -11.625 5.138 6.191 1.00 93.75 171 LEU A N 1
ATOM 1352 C CA . LEU A 1 171 ? -11.569 4.208 7.322 1.00 93.75 171 LEU A CA 1
ATOM 1353 C C . LEU A 1 171 ? -12.967 3.713 7.727 1.00 93.75 171 LEU A C 1
ATOM 1355 O O . LEU A 1 171 ? -13.174 2.516 7.912 1.00 93.75 171 LEU A O 1
ATOM 1359 N N . LYS A 1 172 ? -13.950 4.619 7.811 1.00 93.88 172 LYS A N 1
ATOM 1360 C CA . LYS A 1 172 ? -15.344 4.269 8.118 1.00 93.88 172 LYS A CA 1
ATOM 1361 C C . LYS A 1 172 ? -15.950 3.337 7.069 1.00 93.88 172 LYS A C 1
ATOM 1363 O O . LYS A 1 172 ? -16.671 2.428 7.458 1.00 93.88 172 LYS A O 1
ATOM 1368 N N . GLN A 1 173 ? -15.653 3.525 5.778 1.00 92.25 173 GLN A N 1
ATOM 1369 C CA . GLN A 1 173 ? -16.151 2.634 4.722 1.00 92.25 173 GLN A CA 1
ATOM 1370 C C . GLN A 1 173 ? -15.661 1.202 4.938 1.00 92.25 173 GLN A C 1
ATOM 1372 O O . GLN A 1 173 ? -16.494 0.301 5.015 1.00 92.25 173 GLN A O 1
ATOM 1377 N N . TYR A 1 174 ? -14.357 1.007 5.158 1.00 94.44 174 TYR A N 1
ATOM 1378 C CA . TYR A 1 174 ? -13.798 -0.315 5.458 1.00 94.44 174 TYR A CA 1
ATOM 1379 C C . TYR A 1 174 ? -14.421 -0.947 6.704 1.00 94.44 174 TYR A C 1
ATOM 1381 O O . TYR A 1 174 ? -14.855 -2.094 6.670 1.00 94.44 174 TYR A O 1
ATOM 1389 N N . LEU A 1 175 ? -14.517 -0.182 7.793 1.00 95.50 175 LEU A N 1
ATOM 1390 C CA . LEU A 1 175 ? -15.060 -0.655 9.069 1.00 95.50 175 LEU A CA 1
ATOM 1391 C C . LEU A 1 175 ? -16.562 -0.973 9.021 1.00 95.50 175 LEU A C 1
ATOM 1393 O O . LEU A 1 175 ? -17.043 -1.773 9.826 1.00 95.50 175 LEU A O 1
ATOM 1397 N N . SER A 1 176 ? -17.290 -0.342 8.098 1.00 94.81 176 SER A N 1
ATOM 1398 C CA . SER A 1 176 ? -18.721 -0.563 7.877 1.00 94.81 176 SER A CA 1
ATOM 1399 C C . SER A 1 176 ? -19.034 -1.681 6.888 1.00 94.81 176 SER A C 1
ATOM 1401 O O . SER A 1 176 ? -20.177 -2.136 6.851 1.00 94.81 176 SER A O 1
ATOM 1403 N N . ASP A 1 177 ? -18.059 -2.136 6.093 1.00 93.44 177 ASP A N 1
ATOM 1404 C CA . ASP A 1 177 ? -18.313 -3.126 5.047 1.00 93.44 177 ASP A CA 1
ATOM 1405 C C . ASP A 1 177 ? -18.743 -4.464 5.671 1.00 93.44 177 ASP A C 1
ATOM 1407 O O . ASP A 1 177 ? -18.043 -4.981 6.545 1.00 93.44 177 ASP A O 1
ATOM 1411 N N . PRO A 1 178 ? -19.873 -5.057 5.248 1.00 91.94 178 PRO A N 1
ATOM 1412 C CA . PRO A 1 178 ? -20.396 -6.285 5.845 1.00 91.94 178 PRO A CA 1
ATOM 1413 C C . PRO A 1 178 ? -19.483 -7.508 5.657 1.00 91.94 178 PRO A C 1
ATOM 1415 O O . PRO A 1 178 ? -19.612 -8.471 6.410 1.00 91.94 178 PRO A O 1
ATOM 1418 N N . ASN A 1 179 ? -18.555 -7.483 4.694 1.00 89.75 179 ASN A N 1
ATOM 1419 C CA . ASN A 1 179 ? -17.601 -8.568 4.446 1.00 89.75 179 ASN A CA 1
ATOM 1420 C C . ASN A 1 179 ? -16.361 -8.491 5.351 1.00 89.75 179 ASN A C 1
ATOM 1422 O O . ASN A 1 179 ? -15.576 -9.439 5.395 1.00 89.75 179 ASN A O 1
ATOM 1426 N N . LEU A 1 180 ? -16.169 -7.393 6.093 1.00 94.81 180 LEU A N 1
ATOM 1427 C CA . LEU A 1 180 ? -15.100 -7.308 7.084 1.00 94.81 180 LEU A CA 1
ATOM 1428 C C . LEU A 1 180 ? -15.510 -8.079 8.348 1.00 94.81 180 LEU A C 1
ATOM 1430 O O . LEU A 1 180 ? -16.156 -7.543 9.247 1.00 94.81 180 LEU A O 1
ATOM 1434 N N . ALA A 1 181 ? -15.142 -9.359 8.408 1.00 92.44 181 ALA A N 1
ATOM 1435 C CA . ALA A 1 181 ? -15.564 -10.261 9.481 1.00 92.44 181 ALA A CA 1
ATOM 1436 C C . ALA A 1 181 ? -14.907 -9.969 10.844 1.00 92.44 181 ALA A C 1
ATOM 1438 O O . ALA A 1 181 ? -15.509 -10.220 11.885 1.00 92.44 181 ALA A O 1
ATOM 1439 N N . ASN A 1 182 ? -13.674 -9.466 10.853 1.00 95.25 182 ASN A N 1
ATOM 1440 C CA . ASN A 1 182 ? -12.923 -9.132 12.063 1.00 95.25 182 ASN A CA 1
ATOM 1441 C C . ASN A 1 182 ? -11.902 -8.025 11.762 1.00 95.25 182 ASN A C 1
ATOM 1443 O O . ASN A 1 182 ? -11.600 -7.760 10.596 1.00 95.25 182 ASN A O 1
ATOM 1447 N N . ILE A 1 183 ? -11.353 -7.390 12.801 1.00 95.62 183 ILE A N 1
ATOM 1448 C CA . ILE A 1 183 ? -10.435 -6.257 12.608 1.00 95.62 183 ILE A CA 1
ATOM 1449 C C . ILE A 1 183 ? -9.109 -6.664 11.946 1.00 95.62 183 ILE A C 1
ATOM 1451 O O . ILE A 1 183 ? -8.511 -5.860 11.242 1.00 95.62 183 ILE A O 1
ATOM 1455 N N . ASN A 1 184 ? -8.665 -7.911 12.127 1.00 94.94 184 ASN A N 1
ATOM 1456 C CA . ASN A 1 184 ? -7.401 -8.410 11.576 1.00 94.94 184 ASN A CA 1
ATOM 1457 C C . ASN A 1 184 ? -7.467 -8.678 10.064 1.00 94.94 184 ASN A C 1
ATOM 1459 O O . ASN A 1 184 ? -6.432 -8.917 9.456 1.00 94.94 184 ASN A O 1
ATOM 1463 N N . ASN A 1 185 ? -8.660 -8.654 9.467 1.00 95.81 185 ASN A N 1
ATOM 1464 C CA . ASN A 1 185 ? -8.838 -8.748 8.020 1.00 95.81 185 ASN A CA 1
ATOM 1465 C C . ASN A 1 185 ? -8.727 -7.377 7.320 1.00 95.81 185 ASN A C 1
ATOM 1467 O O . ASN A 1 185 ? -8.830 -7.286 6.095 1.00 95.81 185 ASN A O 1
ATOM 1471 N N . LEU A 1 186 ? -8.563 -6.296 8.084 1.00 96.62 186 LEU A N 1
ATOM 1472 C CA . LEU A 1 186 ? -8.139 -5.002 7.569 1.00 96.62 186 LEU A CA 1
ATOM 1473 C C . LEU A 1 186 ? -6.611 -4.932 7.674 1.00 96.62 186 LEU A C 1
ATOM 1475 O O . LEU A 1 186 ? -6.043 -5.325 8.688 1.00 96.62 186 LEU A O 1
ATOM 1479 N N . HIS A 1 187 ? -5.954 -4.410 6.643 1.00 95.88 187 HIS A N 1
ATOM 1480 C CA . HIS A 1 187 ? -4.502 -4.278 6.592 1.00 95.88 187 HIS A CA 1
ATOM 1481 C C . HIS A 1 187 ? -4.125 -2.876 6.123 1.00 95.88 187 HIS A C 1
ATOM 1483 O O . HIS A 1 187 ? -4.123 -2.589 4.931 1.00 95.88 187 HIS A O 1
ATOM 1489 N N . TYR A 1 188 ? -3.777 -1.990 7.049 1.00 96.50 188 TYR A N 1
ATOM 1490 C CA . TYR A 1 188 ? -3.096 -0.740 6.732 1.00 96.50 188 TYR A CA 1
ATOM 1491 C C . TYR A 1 188 ? -1.596 -1.000 6.662 1.00 96.50 188 TYR A C 1
ATOM 1493 O O . TYR A 1 188 ? -0.928 -1.153 7.686 1.00 96.50 188 TYR A O 1
ATOM 1501 N N . LEU A 1 189 ? -1.070 -1.030 5.444 1.00 96.69 189 LEU A N 1
ATOM 1502 C CA . LEU A 1 189 ? 0.328 -1.317 5.171 1.00 96.69 189 LEU A CA 1
ATOM 1503 C C . LEU A 1 189 ? 1.077 -0.005 4.945 1.00 96.69 189 LEU A C 1
ATOM 1505 O O . LEU A 1 189 ? 0.830 0.711 3.976 1.00 96.69 189 LEU A O 1
ATOM 1509 N N . PHE A 1 190 ? 2.009 0.310 5.837 1.00 97.19 190 PHE A N 1
ATOM 1510 C CA . PHE A 1 190 ? 2.861 1.490 5.748 1.00 97.19 190 PHE A CA 1
ATOM 1511 C C . PHE A 1 190 ? 4.214 1.146 5.145 1.00 97.19 190 PHE A C 1
ATOM 1513 O O . PHE A 1 190 ? 4.853 0.182 5.560 1.00 97.19 190 PHE A O 1
ATOM 1520 N N . ASP A 1 191 ? 4.686 1.967 4.208 1.00 96.75 191 ASP A N 1
ATOM 1521 C CA . ASP A 1 191 ? 5.988 1.750 3.583 1.00 96.75 191 ASP A CA 1
ATOM 1522 C C . ASP A 1 191 ? 7.122 1.989 4.595 1.00 96.75 191 ASP A C 1
ATOM 1524 O O . ASP A 1 191 ? 7.413 3.131 4.974 1.00 96.75 191 ASP A O 1
ATOM 1528 N N . LYS A 1 192 ? 7.840 0.925 4.980 1.00 96.81 192 LYS A N 1
ATOM 1529 C CA . LYS A 1 192 ? 9.001 1.031 5.880 1.00 96.81 192 LYS A CA 1
ATOM 1530 C C . LYS A 1 192 ? 10.068 1.986 5.349 1.00 96.81 192 LYS A C 1
ATOM 15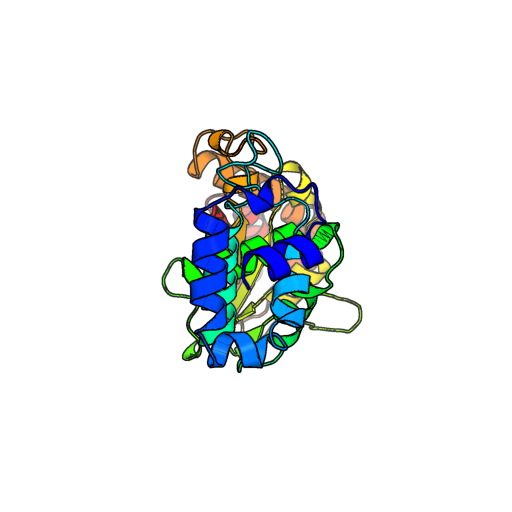32 O O . LYS A 1 192 ? 10.791 2.606 6.122 1.00 96.81 192 LYS A O 1
ATOM 1537 N N . ARG A 1 193 ? 10.160 2.170 4.032 1.00 96.12 193 ARG A N 1
ATOM 1538 C CA . ARG A 1 193 ? 11.128 3.061 3.381 1.00 96.12 193 ARG A CA 1
ATOM 1539 C C . ARG A 1 193 ? 10.809 4.536 3.562 1.00 96.12 193 ARG A C 1
ATOM 1541 O O . ARG A 1 193 ? 11.698 5.375 3.429 1.00 96.12 193 ARG A O 1
ATOM 1548 N N . LYS A 1 194 ? 9.572 4.858 3.936 1.00 95.62 194 LYS A N 1
ATOM 1549 C CA . LYS A 1 194 ? 9.153 6.211 4.319 1.00 95.62 194 LYS A CA 1
ATOM 1550 C C . LYS A 1 194 ? 9.312 6.481 5.813 1.00 95.62 194 LYS A C 1
ATOM 1552 O O . LYS A 1 194 ? 9.301 7.646 6.208 1.00 95.62 194 LYS A O 1
ATOM 1557 N N . LEU A 1 195 ? 9.481 5.432 6.616 1.00 97.31 195 LEU A N 1
ATOM 1558 C CA . LEU A 1 195 ? 9.515 5.507 8.076 1.00 97.31 195 LEU A CA 1
ATOM 1559 C C . LEU A 1 195 ? 10.912 5.282 8.664 1.00 97.31 195 LEU A C 1
ATOM 1561 O O . LEU A 1 195 ? 11.264 5.953 9.634 1.00 97.31 195 LEU A O 1
ATOM 1565 N N . LEU A 1 196 ? 11.743 4.432 8.056 1.00 97.50 196 LEU A N 1
ATOM 1566 C CA . LEU A 1 196 ? 13.073 4.114 8.577 1.00 97.50 196 LEU A CA 1
ATOM 1567 C C . LEU A 1 196 ? 14.171 5.038 8.029 1.00 97.50 196 LEU A C 1
ATOM 1569 O O . LEU A 1 196 ? 14.247 5.313 6.826 1.00 97.50 196 LEU A O 1
ATOM 1573 N N . ALA A 1 197 ? 15.067 5.465 8.918 1.00 96.12 197 ALA A N 1
ATOM 1574 C CA . ALA A 1 197 ? 16.167 6.385 8.640 1.00 96.12 197 ALA A CA 1
ATOM 1575 C C . ALA A 1 197 ? 17.151 5.843 7.592 1.00 96.12 197 ALA A C 1
ATOM 1577 O O . ALA A 1 197 ? 17.650 6.603 6.760 1.00 96.12 197 ALA A O 1
ATOM 1578 N N . GLN A 1 198 ? 17.369 4.523 7.547 1.00 94.88 198 GLN A N 1
ATOM 1579 C CA . GLN A 1 198 ? 18.282 3.893 6.582 1.00 94.88 198 GLN A CA 1
ATOM 1580 C C . GLN A 1 198 ? 17.929 4.187 5.109 1.00 94.88 198 GLN A C 1
ATOM 1582 O O . GLN A 1 198 ? 18.814 4.252 4.249 1.00 94.88 198 GLN A O 1
ATOM 1587 N N . TYR A 1 199 ? 16.651 4.455 4.819 1.00 93.94 199 TYR A N 1
ATOM 1588 C CA . TYR A 1 199 ? 16.159 4.792 3.480 1.00 93.94 199 TYR A CA 1
ATOM 1589 C C . TYR A 1 199 ? 16.149 6.303 3.185 1.00 93.94 199 TYR A C 1
ATOM 1591 O O . TYR A 1 199 ? 15.685 6.730 2.130 1.00 93.94 199 TYR A O 1
ATOM 1599 N N . GLY A 1 200 ? 16.682 7.127 4.094 1.00 90.06 200 GLY A N 1
ATOM 1600 C CA . GLY A 1 200 ? 16.953 8.553 3.887 1.00 90.06 200 GLY A CA 1
ATOM 1601 C C . GLY A 1 200 ? 15.751 9.495 4.006 1.00 90.06 200 GLY A C 1
ATOM 1602 O O . GLY A 1 200 ? 15.928 10.702 3.873 1.00 90.06 200 GLY A O 1
ATOM 1603 N N . LYS A 1 201 ? 14.536 8.982 4.241 1.00 88.81 201 LYS A N 1
ATOM 1604 C CA . LYS A 1 201 ? 13.317 9.804 4.403 1.00 88.81 201 LYS A CA 1
ATOM 1605 C C . LYS A 1 201 ? 12.648 9.656 5.768 1.00 88.81 201 LYS A C 1
ATOM 1607 O O . LYS A 1 201 ? 11.946 10.570 6.198 1.00 88.81 201 LYS A O 1
ATOM 1612 N N . GLY A 1 202 ? 12.837 8.509 6.409 1.00 92.44 202 GLY A N 1
ATOM 1613 C CA . GLY A 1 202 ? 12.302 8.213 7.727 1.00 92.44 202 GLY A CA 1
ATOM 1614 C C . GLY A 1 202 ? 13.164 8.735 8.873 1.00 92.44 202 GLY A C 1
ATOM 1615 O O . GLY A 1 202 ? 14.268 9.229 8.655 1.00 92.44 202 GLY A O 1
ATOM 1616 N N . THR A 1 203 ? 12.666 8.586 10.097 1.00 95.38 203 THR A N 1
ATOM 1617 C CA . THR A 1 203 ? 13.354 8.990 11.336 1.00 95.38 203 THR A CA 1
ATOM 1618 C C . THR A 1 203 ? 13.583 7.825 12.299 1.00 95.38 203 THR A C 1
ATOM 1620 O O . THR A 1 203 ? 14.429 7.931 13.184 1.00 95.38 203 THR A O 1
ATOM 1623 N N . PHE A 1 204 ? 12.877 6.705 12.125 1.00 97.88 204 PHE A N 1
ATOM 1624 C CA . PHE A 1 204 ? 12.973 5.553 13.022 1.00 97.88 204 PHE A CA 1
ATOM 1625 C C . PHE A 1 204 ? 14.141 4.643 12.650 1.00 97.88 204 PHE A C 1
ATOM 1627 O O . PHE A 1 204 ? 14.480 4.493 11.476 1.00 97.88 204 PHE A O 1
ATOM 1634 N N . GLN A 1 205 ? 14.754 4.013 13.647 1.00 97.38 205 GLN A N 1
ATOM 1635 C CA . GLN A 1 205 ? 15.893 3.115 13.426 1.00 97.38 205 GLN A CA 1
ATOM 1636 C C . GLN A 1 205 ? 15.457 1.670 13.166 1.00 97.38 205 GLN A C 1
ATOM 1638 O O . GLN A 1 205 ? 16.138 0.943 12.448 1.00 97.38 205 GLN A O 1
ATOM 1643 N N . ASN A 1 206 ? 14.307 1.260 13.703 1.00 97.31 206 ASN A N 1
ATOM 1644 C CA . ASN A 1 206 ? 13.768 -0.090 13.569 1.00 97.31 206 ASN A CA 1
ATOM 1645 C C . ASN A 1 206 ? 12.252 -0.065 13.296 1.00 97.31 206 ASN A C 1
ATOM 1647 O O . ASN A 1 206 ? 11.594 0.975 13.391 1.00 97.31 206 ASN A O 1
ATOM 1651 N N . ILE A 1 207 ? 11.720 -1.224 12.900 1.00 97.38 207 ILE A N 1
ATOM 1652 C CA . ILE A 1 207 ? 10.310 -1.395 12.530 1.00 97.38 207 ILE A CA 1
ATOM 1653 C C . ILE A 1 207 ? 9.388 -1.221 13.741 1.00 97.38 207 ILE A C 1
ATOM 1655 O O . ILE A 1 207 ? 8.334 -0.607 13.594 1.00 97.38 207 ILE A O 1
ATOM 1659 N N . ASP A 1 208 ? 9.781 -1.703 14.918 1.00 97.44 208 ASP A N 1
ATOM 1660 C CA . ASP A 1 208 ? 8.929 -1.693 16.111 1.00 97.44 208 ASP A CA 1
ATOM 1661 C C . ASP A 1 208 ? 8.613 -0.261 16.564 1.00 97.44 208 ASP A C 1
ATOM 1663 O O . ASP A 1 208 ? 7.445 0.088 16.755 1.00 97.44 208 ASP A O 1
ATOM 1667 N N . ASP A 1 209 ? 9.625 0.609 16.611 1.00 97.94 209 ASP A N 1
ATOM 1668 C CA . ASP A 1 209 ? 9.458 2.033 16.916 1.00 97.94 209 ASP A CA 1
ATOM 1669 C C . ASP A 1 209 ? 8.552 2.724 15.889 1.00 97.94 209 ASP A C 1
ATOM 1671 O O . ASP A 1 209 ? 7.679 3.522 16.244 1.00 97.94 209 ASP A O 1
ATOM 1675 N N . ALA A 1 210 ? 8.720 2.392 14.604 1.00 98.06 210 ALA A N 1
ATOM 1676 C CA . ALA A 1 210 ? 7.887 2.933 13.538 1.00 98.06 210 ALA A CA 1
ATOM 1677 C C . ALA A 1 210 ? 6.419 2.498 13.689 1.00 98.06 210 ALA A C 1
ATOM 1679 O O . ALA A 1 210 ? 5.519 3.333 13.574 1.00 98.06 210 ALA A O 1
ATOM 1680 N N . VAL A 1 211 ? 6.161 1.221 13.994 1.00 98.25 211 VAL A N 1
ATOM 1681 C CA . VAL A 1 211 ? 4.809 0.693 14.237 1.00 98.25 211 VAL A CA 1
ATOM 1682 C C . VAL A 1 211 ? 4.170 1.395 15.434 1.00 98.25 211 VAL A C 1
ATOM 1684 O O . VAL A 1 211 ? 3.039 1.872 15.327 1.00 98.25 211 VAL A O 1
ATOM 1687 N N . LEU A 1 212 ? 4.885 1.519 16.556 1.00 98.06 212 LEU A N 1
ATOM 1688 C CA . LEU A 1 212 ? 4.384 2.211 17.747 1.00 98.06 212 LEU A CA 1
ATOM 1689 C C . LEU A 1 212 ? 4.043 3.675 17.448 1.00 98.06 212 LEU A C 1
ATOM 1691 O O . LEU A 1 212 ? 3.005 4.176 17.889 1.00 98.06 212 LEU A O 1
ATOM 1695 N N . ALA A 1 213 ? 4.873 4.367 16.669 1.00 98.00 213 ALA A N 1
ATOM 1696 C CA . ALA A 1 213 ? 4.618 5.752 16.298 1.00 98.00 213 ALA A CA 1
ATOM 1697 C C . ALA A 1 213 ? 3.381 5.899 15.395 1.00 98.00 213 ALA A C 1
ATOM 1699 O O . ALA A 1 213 ? 2.548 6.777 15.634 1.00 98.00 213 ALA A O 1
ATOM 1700 N N . VAL A 1 214 ? 3.205 5.014 14.408 1.00 98.31 214 VAL A N 1
ATOM 1701 C CA . VAL A 1 214 ? 2.000 4.989 13.562 1.00 98.31 214 VAL A CA 1
ATOM 1702 C C . VAL A 1 214 ? 0.754 4.702 14.405 1.00 98.31 214 VAL A C 1
ATOM 1704 O O . VAL A 1 214 ? -0.235 5.430 14.297 1.00 98.31 214 VAL A O 1
ATOM 1707 N N . LYS A 1 215 ? 0.801 3.712 15.305 1.00 98.31 215 LYS A N 1
ATOM 1708 C CA . LYS A 1 215 ? -0.309 3.398 16.220 1.00 98.31 215 LYS A CA 1
ATOM 1709 C C . LYS A 1 215 ? -0.682 4.586 17.109 1.00 98.31 215 LYS A C 1
ATOM 1711 O O . LYS A 1 215 ? -1.864 4.876 17.276 1.00 98.31 215 LYS A O 1
ATOM 1716 N N . ASN A 1 216 ? 0.300 5.333 17.613 1.00 98.06 216 ASN A N 1
ATOM 1717 C CA . ASN A 1 216 ? 0.048 6.559 18.374 1.00 98.06 216 ASN A CA 1
ATOM 1718 C C . ASN A 1 216 ? -0.652 7.647 17.540 1.00 98.06 216 ASN A C 1
ATOM 1720 O O . ASN A 1 216 ? -1.545 8.327 18.048 1.00 98.06 216 ASN A O 1
ATOM 1724 N N . LYS A 1 217 ? -0.316 7.797 16.253 1.00 97.88 217 LYS A N 1
ATOM 1725 C CA . LYS A 1 217 ? -1.044 8.713 15.356 1.00 97.88 217 LYS A CA 1
ATOM 1726 C C . LYS A 1 217 ? -2.485 8.241 15.131 1.00 97.88 217 LYS A C 1
ATOM 1728 O O . LYS A 1 217 ? -3.407 9.050 15.229 1.00 97.88 217 LYS A O 1
ATOM 1733 N N . PHE A 1 218 ? -2.704 6.936 14.938 1.00 97.88 218 PHE A N 1
ATOM 1734 C CA . PHE A 1 218 ? -4.053 6.359 14.869 1.00 97.88 218 PHE A CA 1
ATOM 1735 C C . PHE A 1 218 ? -4.856 6.560 16.149 1.00 97.88 218 PHE A C 1
ATOM 1737 O O . PHE A 1 218 ? -6.040 6.868 16.070 1.00 97.88 218 PHE A O 1
ATOM 1744 N N . LYS A 1 219 ? -4.231 6.455 17.326 1.00 98.31 219 LYS A N 1
ATOM 1745 C CA . LYS A 1 219 ? -4.892 6.760 18.600 1.00 98.31 219 LYS A CA 1
ATOM 1746 C C . LYS A 1 219 ? -5.469 8.171 18.605 1.00 98.31 219 LYS A C 1
ATOM 1748 O O . LYS A 1 219 ? -6.597 8.356 19.058 1.00 98.31 219 LYS A O 1
ATOM 1753 N N . GLY A 1 220 ? -4.744 9.146 18.055 1.00 97.62 220 GLY A N 1
ATOM 1754 C CA . GLY A 1 220 ? -5.253 10.504 17.856 1.00 97.62 220 GLY A CA 1
ATOM 1755 C C . GLY A 1 220 ? -6.478 10.549 16.936 1.00 97.62 220 GLY A C 1
ATOM 1756 O O . GLY A 1 220 ? -7.479 11.170 17.284 1.00 97.62 220 GLY A O 1
ATOM 1757 N N . ILE A 1 221 ? -6.439 9.837 15.804 1.00 96.88 221 ILE A N 1
ATOM 1758 C CA . ILE A 1 221 ? -7.574 9.735 14.869 1.00 96.88 221 ILE A CA 1
ATOM 1759 C C . ILE A 1 221 ? -8.801 9.139 15.568 1.00 96.88 221 ILE A C 1
ATOM 1761 O O . ILE A 1 221 ? -9.876 9.736 15.527 1.00 96.88 221 ILE A O 1
ATOM 1765 N N . PHE A 1 222 ? -8.634 8.000 16.246 1.00 97.75 222 PHE A N 1
ATOM 1766 C CA . PHE A 1 222 ? -9.715 7.343 16.972 1.00 97.75 222 PHE A CA 1
ATOM 1767 C C . PHE A 1 222 ? -10.280 8.236 18.071 1.00 97.75 222 PHE A C 1
ATOM 1769 O O . PHE A 1 222 ? -11.489 8.414 18.122 1.00 97.75 222 PHE A O 1
ATOM 1776 N N . THR A 1 223 ? -9.425 8.855 18.889 1.00 97.75 223 THR A N 1
ATOM 1777 C CA . THR A 1 223 ? -9.848 9.743 19.984 1.00 97.75 223 THR A CA 1
ATOM 1778 C C . THR A 1 223 ? -10.677 10.914 19.453 1.00 97.75 223 THR A C 1
ATOM 1780 O O . THR A 1 223 ? -11.784 11.162 19.932 1.00 97.75 223 THR A O 1
ATOM 1783 N N . ASN A 1 224 ? -10.199 11.583 18.399 1.00 96.69 224 ASN A N 1
ATOM 1784 C CA . ASN A 1 224 ? -10.860 12.756 17.820 1.00 96.69 224 ASN A CA 1
ATOM 1785 C C . ASN A 1 224 ? -12.183 12.425 17.114 1.00 96.69 224 ASN A C 1
ATOM 1787 O O . ASN A 1 224 ? -13.006 13.313 16.899 1.00 96.69 224 ASN A O 1
ATOM 1791 N N . LYS A 1 225 ? -12.373 11.166 16.706 1.00 97.00 225 LYS A N 1
ATOM 1792 C CA . LYS A 1 225 ? -13.511 10.703 15.897 1.00 97.00 225 LYS A CA 1
ATOM 1793 C C . LYS A 1 225 ? -14.218 9.500 16.512 1.00 97.00 225 LYS A C 1
ATOM 1795 O O . LYS A 1 225 ? -14.815 8.697 15.797 1.00 97.00 225 LYS A O 1
ATOM 1800 N N . THR A 1 226 ? -14.174 9.406 17.841 1.00 97.25 226 THR A N 1
ATOM 1801 C CA . THR A 1 226 ? -14.607 8.221 18.589 1.00 97.25 226 THR A CA 1
ATOM 1802 C C . THR A 1 226 ? -16.051 7.838 18.261 1.00 97.25 226 THR A C 1
ATOM 1804 O O . THR A 1 226 ? -16.300 6.696 17.883 1.00 97.25 226 THR A O 1
ATOM 1807 N N . ASP A 1 227 ? -16.997 8.783 18.355 1.00 96.12 227 ASP A N 1
ATOM 1808 C CA . ASP A 1 227 ? -18.416 8.538 18.054 1.00 96.12 227 ASP A CA 1
ATOM 1809 C C . ASP A 1 227 ? -18.633 8.074 16.616 1.00 96.12 227 ASP A C 1
ATOM 1811 O O . ASP A 1 227 ? -19.283 7.059 16.371 1.00 96.12 227 ASP A O 1
ATOM 1815 N N . GLU A 1 228 ? -18.053 8.803 15.664 1.00 97.12 228 GLU A N 1
ATOM 1816 C CA . GLU A 1 228 ? -18.232 8.538 14.240 1.00 97.12 228 GLU A CA 1
ATOM 1817 C C . GLU A 1 228 ? -17.718 7.155 13.834 1.00 97.12 228 GLU A C 1
ATOM 1819 O O . GLU A 1 228 ? -18.353 6.479 13.025 1.00 97.12 228 GLU A O 1
ATOM 1824 N N . ILE A 1 229 ? -16.570 6.750 14.381 1.00 97.69 229 ILE A N 1
ATOM 1825 C CA . ILE A 1 229 ? -15.951 5.458 14.088 1.00 97.69 229 ILE A CA 1
ATOM 1826 C C . ILE A 1 229 ? -16.699 4.337 14.811 1.00 97.69 229 ILE A C 1
ATOM 1828 O O . ILE A 1 229 ? -17.006 3.318 14.199 1.00 97.69 229 ILE A O 1
ATOM 1832 N N . PHE A 1 230 ? -17.046 4.517 16.089 1.00 97.81 230 PHE A N 1
ATOM 1833 C CA . PHE A 1 230 ? -17.795 3.511 16.847 1.00 97.81 230 PHE A CA 1
ATOM 1834 C C . PHE A 1 230 ? -19.128 3.160 16.171 1.00 97.81 230 PHE A C 1
ATOM 1836 O O . PHE A 1 230 ? -19.509 1.988 16.090 1.00 97.81 230 PHE A O 1
ATOM 1843 N N . LEU A 1 231 ? -19.830 4.176 15.659 1.00 96.56 231 LEU A N 1
ATOM 1844 C CA . LEU A 1 231 ? -21.093 4.000 14.947 1.00 96.56 231 LEU A CA 1
ATOM 1845 C C . LEU A 1 231 ? -20.918 3.340 13.574 1.00 96.56 231 LEU A C 1
ATOM 1847 O O . LEU A 1 231 ? -21.829 2.633 13.151 1.00 96.56 231 LEU A O 1
ATOM 1851 N N . SER A 1 232 ? -19.773 3.515 12.903 1.00 96.44 232 SER A N 1
ATOM 1852 C CA . SER A 1 232 ? -19.523 2.891 11.598 1.00 96.44 232 SER A CA 1
ATOM 1853 C C . SER A 1 232 ? -19.107 1.426 11.675 1.00 96.44 232 SER A C 1
ATOM 1855 O O . SER A 1 232 ? -19.198 0.744 10.664 1.00 96.44 232 SER A O 1
ATOM 1857 N N . LEU A 1 233 ? -18.625 0.936 12.826 1.00 97.56 233 LEU A N 1
ATOM 1858 C CA . LEU A 1 233 ? -18.232 -0.469 12.967 1.00 97.56 233 LEU A CA 1
ATOM 1859 C C . LEU A 1 233 ? -19.421 -1.388 12.644 1.00 97.56 233 LEU A C 1
ATOM 1861 O O . LEU A 1 233 ? -20.479 -1.298 13.283 1.00 97.56 233 LEU A O 1
ATOM 1865 N N . ASN A 1 234 ? -19.225 -2.304 11.696 1.00 96.56 234 ASN A N 1
ATOM 1866 C CA . ASN A 1 234 ? -20.184 -3.368 11.427 1.00 96.56 234 ASN A CA 1
ATOM 1867 C C . ASN A 1 234 ? -20.329 -4.299 12.657 1.00 96.56 234 ASN A C 1
ATOM 1869 O O . ASN A 1 234 ? -19.512 -4.286 13.587 1.00 96.56 234 ASN A O 1
ATOM 1873 N N . GLN A 1 235 ? -21.380 -5.124 12.680 1.00 96.50 235 GLN A N 1
ATOM 1874 C CA . GLN A 1 235 ? -21.664 -5.973 13.841 1.00 96.50 235 GLN A CA 1
ATOM 1875 C C . GLN A 1 235 ? -20.591 -7.048 14.082 1.00 96.50 235 GLN A C 1
ATOM 1877 O O . GLN A 1 235 ? -20.280 -7.342 15.237 1.00 96.50 235 GLN A O 1
ATOM 1882 N N . SER A 1 236 ? -20.004 -7.609 13.024 1.00 96.75 236 SER A N 1
ATOM 1883 C CA . SER A 1 236 ? -18.955 -8.631 13.117 1.00 96.75 236 SER A CA 1
ATOM 1884 C C . SER A 1 236 ? -17.699 -8.078 13.795 1.00 96.75 236 SER A C 1
ATOM 1886 O O . SER A 1 236 ? -17.206 -8.671 14.751 1.00 96.75 236 SER A O 1
ATOM 1888 N N . VAL A 1 237 ? -17.253 -6.880 13.406 1.00 97.12 237 VAL A N 1
ATOM 1889 C CA . VAL A 1 237 ? -16.122 -6.177 14.027 1.00 97.12 237 VAL A CA 1
ATOM 1890 C C . VAL A 1 237 ? -16.448 -5.762 15.463 1.00 97.12 237 VAL A C 1
ATOM 1892 O O . VAL A 1 237 ? -15.603 -5.907 16.346 1.00 97.12 237 VAL A O 1
ATOM 1895 N N . LYS A 1 238 ? -17.675 -5.299 15.750 1.00 97.56 238 LYS A N 1
ATOM 1896 C CA . LYS A 1 238 ? -18.098 -5.020 17.138 1.00 97.56 238 LYS A CA 1
ATOM 1897 C C . LYS A 1 238 ? -18.004 -6.265 18.014 1.00 97.56 238 LYS A C 1
ATOM 1899 O O . LYS A 1 238 ? -17.472 -6.184 19.119 1.00 97.56 238 LYS A O 1
ATOM 1904 N N . ASN A 1 239 ? -18.482 -7.407 17.525 1.00 97.12 239 ASN A N 1
ATOM 1905 C CA . ASN A 1 239 ? -18.399 -8.677 18.242 1.00 97.12 239 ASN A CA 1
ATOM 1906 C C . ASN A 1 239 ? -16.937 -9.107 18.444 1.00 97.12 239 ASN A C 1
ATOM 1908 O O . ASN A 1 239 ? -16.554 -9.454 19.558 1.00 97.12 239 ASN A O 1
ATOM 1912 N N . ASP A 1 240 ? -16.114 -9.010 17.399 1.00 97.31 240 ASP A N 1
ATOM 1913 C CA . ASP A 1 240 ? -14.687 -9.352 17.414 1.00 97.31 240 ASP A CA 1
ATOM 1914 C C . ASP A 1 240 ? -13.869 -8.523 18.424 1.00 97.31 240 ASP A C 1
ATOM 1916 O O . ASP A 1 240 ? -12.917 -9.024 19.033 1.00 97.31 240 ASP A O 1
ATOM 1920 N N . LEU A 1 241 ? -14.265 -7.265 18.628 1.00 97.56 241 LEU A N 1
ATOM 1921 C CA . LEU A 1 241 ? -13.681 -6.340 19.602 1.00 97.56 241 LEU A CA 1
ATOM 1922 C C . LEU A 1 241 ? -14.368 -6.390 20.984 1.00 97.56 241 LEU A C 1
ATOM 1924 O O . LEU A 1 241 ? -13.982 -5.645 21.884 1.00 97.56 241 LEU A O 1
ATOM 1928 N N . GLY A 1 242 ? -15.388 -7.235 21.181 1.00 97.12 242 GLY A N 1
ATOM 1929 C CA . GLY A 1 242 ? -16.118 -7.353 22.451 1.00 97.12 242 GLY A CA 1
ATOM 1930 C C . GLY A 1 242 ? -16.999 -6.142 22.803 1.00 97.12 242 GLY A C 1
ATOM 1931 O O . GLY A 1 242 ? -17.341 -5.927 23.972 1.00 97.12 242 GLY A O 1
ATOM 1932 N N . LEU A 1 243 ? -17.377 -5.347 21.800 1.00 97.19 243 LEU A N 1
ATOM 1933 C CA . LEU A 1 243 ? -18.139 -4.101 21.912 1.00 97.19 243 LEU A CA 1
ATOM 1934 C C . LEU A 1 243 ? -19.653 -4.356 21.900 1.00 97.19 243 LEU A C 1
ATOM 1936 O O . LEU A 1 243 ? -20.393 -3.782 21.101 1.00 97.19 243 LEU A O 1
ATOM 1940 N N . THR A 1 244 ? -20.117 -5.226 22.796 1.00 91.81 244 THR A N 1
ATOM 1941 C CA . THR A 1 244 ? -21.538 -5.563 22.970 1.00 91.81 244 THR A CA 1
ATOM 1942 C C . THR A 1 244 ? -22.059 -5.126 24.343 1.00 91.81 244 THR A C 1
ATOM 1944 O O . THR A 1 244 ? -21.297 -4.990 25.308 1.00 91.81 244 THR A O 1
ATOM 1947 N N . GLY A 1 245 ? -23.375 -4.907 24.427 1.00 92.81 245 GLY A N 1
ATOM 1948 C CA . GLY A 1 245 ? -24.073 -4.519 25.656 1.00 92.81 245 GLY A CA 1
ATOM 1949 C C . GLY A 1 245 ? -23.946 -3.035 26.025 1.00 92.81 245 GLY A C 1
ATOM 1950 O O . GLY A 1 245 ? -23.383 -2.229 25.287 1.00 92.81 245 GLY A O 1
ATOM 1951 N N . LEU A 1 246 ? -24.483 -2.675 27.197 1.00 91.75 246 LEU A N 1
ATOM 1952 C CA . LEU A 1 246 ? -24.608 -1.281 27.656 1.00 91.75 246 LEU A CA 1
ATOM 1953 C C . LEU A 1 246 ? -23.259 -0.566 27.862 1.00 91.75 246 LEU A C 1
ATOM 1955 O O . LEU A 1 246 ? -23.201 0.657 27.804 1.00 91.75 246 LEU A O 1
ATOM 1959 N N . ASN A 1 247 ? -22.167 -1.310 28.069 1.00 94.81 247 ASN A N 1
ATOM 1960 C CA . ASN A 1 247 ? -20.824 -0.758 28.278 1.00 94.81 247 ASN A CA 1
ATOM 1961 C C . ASN A 1 247 ? -19.935 -0.771 27.021 1.00 94.81 247 ASN A C 1
ATOM 1963 O O . ASN A 1 247 ? -18.740 -0.488 27.123 1.00 94.81 247 ASN A O 1
ATOM 1967 N N . ALA A 1 248 ? -20.490 -1.080 25.841 1.00 96.94 248 ALA A N 1
ATOM 1968 C CA . ALA A 1 248 ? -19.734 -1.171 24.591 1.00 96.94 248 ALA A CA 1
ATOM 1969 C C . ALA A 1 248 ? -18.912 0.094 24.300 1.00 96.94 248 ALA A C 1
ATOM 1971 O O . ALA A 1 248 ? -17.770 0.004 23.855 1.00 96.94 248 ALA A O 1
ATOM 1972 N N . ARG A 1 249 ? -19.459 1.278 24.603 1.00 96.19 249 ARG A N 1
ATOM 1973 C CA . ARG A 1 249 ? -18.744 2.536 24.382 1.00 96.19 249 ARG A CA 1
ATOM 1974 C C . ARG A 1 249 ? -17.536 2.703 25.307 1.00 96.19 249 ARG A C 1
ATOM 1976 O O . ARG A 1 249 ? -16.468 3.081 24.836 1.00 96.19 249 ARG A O 1
ATOM 1983 N N . THR A 1 250 ? -17.673 2.387 26.591 1.00 97.00 250 THR A N 1
ATOM 1984 C CA . THR A 1 250 ? -16.550 2.443 27.541 1.00 97.00 250 THR A CA 1
ATOM 1985 C C . THR A 1 250 ? -15.436 1.491 27.119 1.00 97.00 250 THR A C 1
ATOM 1987 O O . THR A 1 250 ? -14.296 1.921 26.985 1.00 97.00 250 THR A O 1
ATOM 1990 N N . LYS A 1 251 ? -15.781 0.247 26.760 1.00 98.00 251 LYS A N 1
ATOM 1991 C CA . LYS A 1 251 ? -14.810 -0.729 26.238 1.00 98.00 251 LYS A CA 1
ATOM 1992 C C . LYS A 1 251 ? -14.085 -0.223 24.992 1.00 98.00 251 LYS A C 1
ATOM 1994 O O . LYS A 1 251 ? -12.889 -0.447 24.846 1.00 98.00 251 LYS A O 1
ATOM 1999 N N . PHE A 1 252 ? -14.786 0.466 24.089 1.00 98.38 252 PHE A N 1
ATOM 2000 C CA . PHE A 1 252 ? -14.148 1.041 22.906 1.00 98.38 252 PHE A CA 1
ATOM 2001 C C . PHE A 1 252 ? -13.131 2.127 23.278 1.00 98.38 252 PHE A C 1
ATOM 2003 O O . PHE A 1 252 ? -12.021 2.119 22.751 1.00 98.38 252 PHE A O 1
ATOM 2010 N N . ASN A 1 253 ? -13.460 3.004 24.232 1.00 98.12 253 ASN A N 1
ATOM 2011 C CA . ASN A 1 253 ? -12.511 3.993 24.750 1.00 98.12 253 ASN A CA 1
ATOM 2012 C C . ASN A 1 253 ? -11.284 3.320 25.394 1.00 98.12 253 ASN A C 1
ATOM 2014 O O . ASN A 1 253 ? -10.158 3.766 25.166 1.00 98.12 253 ASN A O 1
ATOM 2018 N N . ASP A 1 254 ? -11.480 2.223 26.131 1.00 98.38 254 ASP A N 1
ATOM 2019 C CA . ASP A 1 254 ? -10.384 1.456 26.734 1.00 98.38 254 ASP A CA 1
ATOM 2020 C C . ASP A 1 254 ? -9.458 0.877 25.653 1.00 98.38 254 ASP A C 1
ATOM 2022 O O . ASP A 1 254 ? -8.234 1.026 25.738 1.00 98.38 254 ASP A O 1
ATOM 2026 N N . LEU A 1 255 ? -10.027 0.304 24.583 1.00 98.44 255 LEU A N 1
ATOM 2027 C CA . LEU A 1 255 ? -9.263 -0.173 23.426 1.00 98.44 255 LEU A CA 1
ATOM 2028 C C . LEU A 1 255 ? -8.477 0.957 22.752 1.00 98.44 255 LEU A C 1
ATOM 2030 O O . LEU A 1 255 ? -7.307 0.758 22.434 1.00 98.44 255 LEU A O 1
ATOM 2034 N N . ILE A 1 256 ? -9.074 2.139 22.565 1.00 98.56 256 ILE A N 1
ATOM 2035 C CA . ILE A 1 256 ? -8.387 3.307 21.988 1.00 98.56 256 ILE A CA 1
ATOM 2036 C C . ILE A 1 256 ? -7.218 3.741 22.877 1.00 98.56 256 ILE A C 1
ATOM 2038 O O . ILE A 1 256 ? -6.139 4.057 22.371 1.00 98.56 256 ILE A O 1
ATOM 2042 N N . SER A 1 257 ? -7.409 3.752 24.197 1.00 98.25 257 SER A N 1
ATOM 2043 C CA . SER A 1 257 ? -6.402 4.227 25.147 1.00 98.25 257 SER A CA 1
ATOM 2044 C C . SER A 1 257 ? -5.111 3.394 25.114 1.00 98.25 257 SER A C 1
ATOM 2046 O O . SER A 1 257 ? -4.020 3.954 25.275 1.00 98.25 257 SER A O 1
ATOM 2048 N N . ASN A 1 258 ? -5.230 2.095 24.821 1.00 98.19 258 ASN A N 1
ATOM 2049 C CA . ASN A 1 258 ? -4.138 1.133 24.766 1.00 98.19 258 ASN A CA 1
ATOM 2050 C C . ASN A 1 258 ? -3.736 0.821 23.313 1.00 98.19 258 ASN A C 1
ATOM 2052 O O . ASN A 1 258 ? -4.391 0.033 22.636 1.00 98.19 258 ASN A O 1
ATOM 2056 N N . ILE A 1 259 ? -2.607 1.368 22.852 1.00 97.62 259 ILE A N 1
ATOM 2057 C CA . ILE A 1 259 ? -2.084 1.134 21.489 1.00 97.62 259 ILE A CA 1
ATOM 2058 C C . ILE A 1 259 ? -1.691 -0.328 21.206 1.00 97.62 259 ILE A C 1
ATOM 2060 O O . ILE A 1 259 ? -1.526 -0.716 20.051 1.00 97.62 259 ILE A O 1
ATOM 2064 N N . ASN A 1 260 ? -1.559 -1.153 22.245 1.00 97.38 260 ASN A N 1
ATOM 2065 C CA . ASN A 1 260 ? -1.306 -2.588 22.119 1.00 97.38 260 ASN A CA 1
ATOM 2066 C C . ASN A 1 260 ? -2.600 -3.412 22.096 1.00 97.38 260 ASN A C 1
ATOM 2068 O O . ASN A 1 260 ? -2.547 -4.639 22.087 1.00 97.38 260 ASN A O 1
ATOM 2072 N N . SER A 1 261 ? -3.767 -2.763 22.116 1.00 98.12 261 SER A N 1
ATOM 2073 C CA . SER A 1 261 ? -5.044 -3.456 22.024 1.00 98.12 261 SER A CA 1
ATOM 2074 C C . SER A 1 261 ? -5.283 -4.019 20.621 1.00 98.12 261 SER A C 1
ATOM 2076 O O . SER A 1 261 ? -4.717 -3.557 19.625 1.00 98.12 261 SER A O 1
ATOM 2078 N N . LYS A 1 262 ? -6.207 -4.983 20.545 1.00 97.12 262 LYS A N 1
ATOM 2079 C CA . LYS A 1 262 ? -6.630 -5.626 19.295 1.00 97.12 262 LYS A CA 1
ATOM 2080 C C . LYS A 1 262 ? -7.117 -4.630 18.234 1.00 97.12 262 LYS A C 1
ATOM 2082 O O . LYS A 1 262 ? -6.992 -4.910 17.047 1.00 97.12 262 LYS A O 1
ATOM 2087 N N . LEU A 1 263 ? -7.610 -3.456 18.644 1.00 98.00 263 LEU A N 1
ATOM 2088 C CA . LEU A 1 263 ? -8.057 -2.403 17.729 1.00 98.00 263 LEU A CA 1
ATOM 2089 C C . LEU A 1 263 ? -6.953 -1.968 16.758 1.00 98.00 263 LEU A C 1
ATOM 2091 O O . LEU A 1 263 ? -7.267 -1.585 15.644 1.00 98.00 263 LEU A O 1
ATOM 2095 N N . TYR A 1 264 ? -5.678 -2.052 17.145 1.00 98.25 264 TYR A N 1
ATOM 2096 C CA . TYR A 1 264 ? -4.551 -1.581 16.335 1.00 98.25 264 TYR A CA 1
ATOM 2097 C C . TYR A 1 264 ? -3.839 -2.694 15.552 1.00 98.25 264 TYR A C 1
ATOM 2099 O O . TYR A 1 264 ? -2.789 -2.441 14.960 1.00 98.25 264 TYR A O 1
ATOM 2107 N N . ASN A 1 265 ? -4.363 -3.923 15.556 1.00 95.88 265 ASN A N 1
ATOM 2108 C CA . ASN A 1 265 ? -3.713 -5.068 14.907 1.00 95.88 265 ASN A CA 1
ATOM 2109 C C . ASN A 1 265 ? -3.679 -4.973 13.380 1.00 95.88 265 ASN A C 1
ATOM 2111 O O . ASN A 1 265 ? -2.816 -5.583 12.759 1.00 95.88 265 ASN A O 1
ATOM 2115 N N . PHE A 1 266 ? -4.575 -4.184 12.788 1.00 96.12 266 PHE A N 1
ATOM 2116 C CA . PHE A 1 266 ? -4.620 -3.964 11.345 1.00 96.12 266 PHE A CA 1
ATOM 2117 C C . PHE A 1 266 ? -3.464 -3.095 10.818 1.00 96.12 266 PHE A C 1
ATOM 2119 O O . PHE A 1 266 ? -3.351 -2.904 9.613 1.00 96.12 266 PHE A O 1
ATOM 2126 N N . ILE A 1 267 ? -2.632 -2.510 11.688 1.00 97.69 267 ILE A N 1
ATOM 2127 C CA . ILE A 1 267 ? -1.550 -1.591 11.305 1.00 97.69 267 ILE A CA 1
ATOM 2128 C C . ILE A 1 267 ? -0.235 -2.358 11.184 1.00 97.69 267 ILE A C 1
ATOM 2130 O O . ILE A 1 267 ? 0.275 -2.885 12.174 1.00 97.69 267 ILE A O 1
ATOM 2134 N N . GLU A 1 268 ? 0.365 -2.332 9.995 1.00 96.62 268 GLU A N 1
ATOM 2135 C CA . GLU A 1 268 ? 1.633 -3.001 9.708 1.00 96.62 268 GLU A CA 1
ATOM 2136 C C . GLU A 1 268 ? 2.614 -2.066 8.981 1.00 96.62 268 GLU A C 1
ATOM 2138 O O . GLU A 1 268 ? 2.218 -1.218 8.185 1.00 96.62 268 GLU A O 1
ATOM 2143 N N . VAL A 1 269 ? 3.917 -2.243 9.214 1.00 97.38 269 VAL A N 1
ATOM 2144 C CA . VAL A 1 269 ? 4.994 -1.535 8.496 1.00 97.38 269 VAL A CA 1
ATOM 2145 C C . VAL A 1 269 ? 5.771 -2.553 7.656 1.00 97.38 269 VAL A C 1
ATOM 2147 O O . VAL A 1 269 ? 6.287 -3.525 8.211 1.00 97.38 269 VAL A O 1
ATOM 2150 N N . LYS A 1 270 ? 5.833 -2.358 6.330 1.00 94.00 270 LYS A N 1
ATOM 2151 C CA . LYS A 1 270 ? 6.348 -3.334 5.349 1.00 94.00 270 LYS A CA 1
ATOM 2152 C C . LYS A 1 270 ? 7.359 -2.752 4.363 1.00 94.00 270 LYS A C 1
ATOM 2154 O O . LYS A 1 270 ? 7.192 -1.611 3.875 1.00 94.00 270 LYS A O 1
#